Protein AF-A0A450TF69-F1 (afdb_monomer)

pLDDT: mean 87.91, std 13.82, range [31.97, 98.56]

Organism: NCBI:txid2126340

Secondary structure (DSSP, 8-state):
-HHHHHHT-HHHHHHHHHHHHHT--SS-THHHHHHHHHHHHHHHTT-HHHHHHHHHHHHHHHHHTTPPP-HHHHHHHHHHHHHT--HHHHHHHHHHHHTT--HHHHSSSS---TTSHHHHHHHHHHHHHHTT-HHHHHHHHHHHHHHHHH-TT-TTHHHHHHHHHHHHHHHHHHTT-HHHHHHHHHHHHHHHHHH-HHHHHHHHTSPPPTTS-HHHHTS-HHHHHHHHHHHHHHHTT--TTGGGS--

Structure (mmCIF, N/CA/C/O backbone):
data_AF-A0A450TF69-F1
#
_entry.id   AF-A0A450TF69-F1
#
loop_
_atom_site.group_PDB
_atom_site.id
_atom_site.type_symbol
_atom_site.label_atom_id
_atom_site.label_alt_id
_atom_site.label_comp_id
_atom_site.label_asym_id
_atom_site.label_entity_id
_atom_site.label_seq_id
_atom_site.pdbx_PDB_ins_code
_atom_site.Cartn_x
_atom_site.Cartn_y
_atom_site.Cartn_z
_atom_site.occupancy
_atom_site.B_iso_or_equiv
_atom_site.auth_seq_id
_atom_site.auth_comp_id
_atom_site.auth_asym_id
_atom_site.auth_atom_id
_atom_site.pdbx_PDB_model_num
ATOM 1 N N . MET A 1 1 ? 3.540 10.098 16.067 1.00 75.50 1 MET A N 1
ATOM 2 C CA . MET A 1 1 ? 3.437 8.646 16.307 1.00 75.50 1 MET A CA 1
ATOM 3 C C . MET A 1 1 ? 3.602 7.834 15.024 1.00 75.50 1 MET A C 1
ATOM 5 O O . MET A 1 1 ? 4.507 7.024 15.007 1.00 75.50 1 MET A O 1
ATOM 9 N N . LYS A 1 2 ? 2.836 8.061 13.937 1.00 82.31 2 LYS A N 1
ATOM 10 C CA . LYS A 1 2 ? 3.053 7.321 12.667 1.00 82.31 2 LYS A CA 1
ATOM 11 C C . LYS A 1 2 ? 4.523 7.342 12.206 1.00 82.31 2 LYS A C 1
ATOM 13 O O . LYS A 1 2 ? 5.128 6.292 12.058 1.00 82.31 2 LYS A O 1
ATOM 18 N N . LEU A 1 3 ? 5.140 8.528 12.196 1.00 81.62 3 LEU A N 1
ATOM 19 C CA . LEU A 1 3 ? 6.571 8.685 11.904 1.00 81.62 3 LEU A CA 1
ATOM 20 C C . LEU A 1 3 ? 7.500 7.902 12.854 1.00 81.62 3 LEU A C 1
ATOM 22 O O . LEU A 1 3 ? 8.470 7.313 12.397 1.00 81.62 3 LEU A O 1
ATOM 26 N N . SER A 1 4 ? 7.234 7.860 14.167 1.00 82.31 4 SER A N 1
ATOM 27 C CA . SER A 1 4 ? 8.107 7.119 15.098 1.00 82.31 4 SER A CA 1
ATOM 28 C C . SER A 1 4 ? 8.024 5.609 14.866 1.00 82.31 4 SER A C 1
ATOM 30 O O . SER A 1 4 ? 9.044 4.928 14.928 1.00 82.31 4 SER A O 1
ATOM 32 N N . VAL A 1 5 ? 6.833 5.105 14.525 1.00 83.50 5 VAL A N 1
ATOM 33 C CA . VAL A 1 5 ? 6.605 3.711 14.121 1.00 83.50 5 VAL A CA 1
ATOM 34 C C . VAL A 1 5 ? 7.354 3.406 12.820 1.00 83.50 5 VAL A C 1
ATOM 36 O O . VAL A 1 5 ? 8.137 2.459 12.761 1.00 83.50 5 VAL A O 1
ATOM 39 N N . GLU A 1 6 ? 7.179 4.248 11.802 1.00 87.56 6 GLU A N 1
ATOM 40 C CA . GLU A 1 6 ? 7.771 4.069 10.472 1.00 87.56 6 GLU A CA 1
ATOM 41 C C . GLU A 1 6 ? 9.300 4.123 10.486 1.00 87.56 6 GLU A C 1
ATOM 43 O O . GLU A 1 6 ? 9.934 3.367 9.752 1.00 87.56 6 GLU A O 1
ATOM 48 N N . TYR A 1 7 ? 9.901 4.954 11.343 1.00 86.69 7 TYR A N 1
ATOM 49 C CA . TYR A 1 7 ? 11.353 5.005 11.547 1.00 86.69 7 TYR A CA 1
ATOM 50 C C . TYR A 1 7 ? 11.882 3.919 12.497 1.00 86.69 7 TYR A C 1
ATOM 52 O O . TYR A 1 7 ? 13.093 3.712 12.573 1.00 86.69 7 TYR A O 1
ATOM 60 N N . GLY A 1 8 ? 11.003 3.192 13.193 1.00 82.06 8 GLY A N 1
ATOM 61 C CA . GLY A 1 8 ? 11.377 2.126 14.123 1.00 82.06 8 GLY A CA 1
ATOM 62 C C . GLY A 1 8 ? 11.819 2.606 15.509 1.00 82.06 8 GLY A C 1
ATOM 63 O O . GLY A 1 8 ? 12.426 1.830 16.250 1.00 82.06 8 GLY A O 1
ATOM 64 N N . ASP A 1 9 ? 11.510 3.848 15.889 1.00 87.06 9 ASP A N 1
ATOM 65 C CA . ASP A 1 9 ? 11.763 4.369 17.234 1.00 87.06 9 ASP A CA 1
ATOM 66 C C . ASP A 1 9 ? 10.722 3.817 18.220 1.00 87.06 9 ASP A C 1
ATOM 68 O O . ASP A 1 9 ? 9.692 4.431 18.527 1.00 87.06 9 ASP A O 1
ATOM 72 N N . ARG A 1 10 ? 10.990 2.599 18.699 1.00 84.50 10 ARG A N 1
ATOM 73 C CA . ARG A 1 10 ? 10.133 1.892 19.660 1.00 84.50 10 ARG A CA 1
ATOM 74 C C . ARG A 1 10 ? 10.047 2.610 21.000 1.00 84.50 10 ARG A C 1
ATOM 76 O O . ARG A 1 10 ? 8.988 2.597 21.614 1.00 84.50 10 ARG A O 1
ATOM 83 N N . THR A 1 11 ? 11.131 3.244 21.442 1.00 83.44 11 THR A N 1
ATOM 84 C CA . THR A 1 11 ? 11.166 3.956 22.725 1.00 83.44 11 THR A CA 1
ATOM 85 C C . THR A 1 11 ? 10.210 5.140 22.695 1.00 83.44 11 THR A C 1
ATOM 87 O O . THR A 1 11 ? 9.360 5.264 23.576 1.00 83.44 11 THR A O 1
ATOM 90 N N . LEU A 1 12 ? 10.295 5.975 21.655 1.00 82.62 12 LEU A N 1
ATOM 91 C CA . LEU A 1 12 ? 9.382 7.099 21.479 1.00 82.62 12 LEU A CA 1
ATOM 92 C C . LEU A 1 12 ? 7.945 6.624 21.251 1.00 82.62 12 LEU A C 1
ATOM 94 O O . LEU A 1 12 ? 7.019 7.217 21.794 1.00 82.62 12 LEU A O 1
ATOM 98 N N . THR A 1 13 ? 7.750 5.555 20.478 1.00 83.25 13 THR A N 1
ATOM 99 C CA . THR A 1 13 ? 6.414 5.001 20.219 1.00 83.25 13 THR A CA 1
ATOM 100 C C . THR A 1 13 ? 5.748 4.532 21.512 1.00 83.25 13 THR A C 1
ATOM 102 O O . THR A 1 13 ? 4.643 4.983 21.805 1.00 83.25 13 THR A O 1
ATOM 105 N N . ASN A 1 14 ? 6.439 3.730 22.327 1.00 83.62 14 ASN A N 1
ATOM 106 C CA . ASN A 1 14 ? 5.925 3.270 23.619 1.00 83.62 14 ASN A CA 1
ATOM 107 C C . ASN A 1 14 ? 5.654 4.447 24.557 1.00 83.62 14 ASN A C 1
ATOM 109 O O . ASN A 1 14 ? 4.566 4.545 25.106 1.00 83.62 14 ASN A O 1
ATOM 113 N N . TYR A 1 15 ? 6.585 5.403 24.654 1.00 84.19 15 TYR A N 1
ATOM 114 C CA . TYR A 1 15 ? 6.383 6.607 25.461 1.00 84.19 15 TYR A CA 1
ATOM 115 C C . TYR A 1 15 ? 5.128 7.390 25.044 1.00 84.19 15 TYR A C 1
ATOM 117 O O . TYR A 1 15 ? 4.378 7.861 25.898 1.00 84.19 15 TYR A O 1
ATOM 125 N N . LEU A 1 16 ? 4.884 7.547 23.738 1.00 79.50 16 LEU A N 1
ATOM 126 C CA . LEU A 1 16 ? 3.694 8.235 23.235 1.00 79.50 16 LEU A CA 1
ATOM 127 C C . LEU A 1 16 ? 2.413 7.458 23.557 1.00 79.50 16 LEU A C 1
ATOM 129 O O . LEU A 1 16 ? 1.425 8.087 23.928 1.00 79.50 16 LEU A O 1
ATOM 133 N N . VAL A 1 17 ? 2.427 6.127 23.437 1.00 80.06 17 VAL A N 1
ATOM 134 C CA . VAL A 1 17 ? 1.289 5.270 23.804 1.00 80.06 17 VAL A CA 1
ATOM 135 C C . VAL A 1 17 ? 1.008 5.367 25.303 1.00 80.06 17 VAL A C 1
ATOM 137 O O . VAL A 1 17 ? -0.109 5.724 25.668 1.00 80.06 17 VAL A O 1
ATOM 140 N N . ASP A 1 18 ? 2.016 5.166 26.154 1.00 82.44 18 ASP A N 1
ATOM 141 C CA . ASP A 1 18 ? 1.893 5.227 27.617 1.00 82.44 18 ASP A CA 1
ATOM 142 C C . ASP A 1 18 ? 1.395 6.604 28.075 1.00 82.44 18 ASP A C 1
ATOM 144 O O . ASP A 1 18 ? 0.509 6.723 28.922 1.00 82.44 18 ASP A O 1
ATOM 148 N N . LYS A 1 19 ? 1.923 7.676 27.471 1.00 79.31 19 LYS A N 1
ATOM 149 C CA . LYS A 1 19 ? 1.475 9.041 27.753 1.00 79.31 19 LYS A CA 1
ATOM 150 C C . LYS A 1 19 ? 0.008 9.228 27.383 1.00 79.31 19 LYS A C 1
ATOM 152 O O . LYS A 1 19 ? -0.731 9.802 28.178 1.00 79.31 19 LYS A O 1
ATOM 157 N N . LEU A 1 20 ? -0.416 8.764 26.208 1.00 74.06 20 LEU A N 1
ATOM 158 C CA . LEU A 1 20 ? -1.816 8.862 25.797 1.00 74.06 20 LEU A CA 1
ATOM 159 C C . LEU A 1 20 ? -2.722 8.048 26.732 1.00 74.06 20 LEU A C 1
ATOM 161 O O . LEU A 1 20 ? -3.762 8.558 27.132 1.00 74.06 20 LEU A O 1
ATOM 165 N N . GLU A 1 21 ? -2.311 6.846 27.143 1.00 75.06 21 GLU A N 1
ATOM 166 C CA . GLU A 1 21 ? -3.047 6.023 28.112 1.00 75.06 21 GLU A CA 1
ATOM 167 C C . GLU A 1 21 ? -3.177 6.691 29.482 1.00 75.06 21 GLU A C 1
ATOM 169 O O . GLU A 1 21 ? -4.263 6.686 30.056 1.00 75.06 21 GLU A O 1
ATOM 174 N N . SER A 1 22 ? -2.109 7.322 29.979 1.00 73.19 22 SER A N 1
ATOM 175 C CA . SER A 1 22 ? -2.107 7.988 31.291 1.00 73.19 22 SER A CA 1
ATOM 176 C C . SER A 1 22 ? -3.055 9.191 31.387 1.00 73.19 22 SER A C 1
ATOM 178 O O . SER A 1 22 ? -3.382 9.626 32.486 1.00 73.19 22 SER A O 1
ATOM 180 N N . ILE A 1 23 ? -3.490 9.734 30.244 1.00 68.69 23 ILE A N 1
ATOM 181 C CA . ILE A 1 23 ? -4.394 10.891 30.165 1.00 68.69 23 ILE A CA 1
ATOM 182 C C . ILE A 1 23 ? -5.868 10.450 30.184 1.00 68.69 23 ILE A C 1
ATOM 184 O O . ILE A 1 23 ? -6.752 11.269 30.431 1.00 68.69 23 ILE A O 1
ATOM 188 N N . VAL A 1 24 ? -6.161 9.169 29.941 1.00 61.81 24 VAL A N 1
ATOM 189 C CA . VAL A 1 24 ? -7.535 8.690 29.755 1.00 61.81 24 VAL A CA 1
ATOM 190 C C . VAL A 1 24 ? -8.018 7.924 30.973 1.00 61.81 24 VAL A C 1
ATOM 192 O O . VAL A 1 24 ? -7.937 6.700 31.050 1.00 61.81 24 VAL A O 1
ATOM 195 N N . GLU A 1 25 ? -8.619 8.660 31.902 1.00 54.78 25 GLU A N 1
ATOM 196 C CA . GLU A 1 25 ? -9.557 8.088 32.862 1.00 54.78 25 GLU A CA 1
ATOM 197 C C . GLU A 1 25 ? -10.956 8.039 32.224 1.00 54.78 25 GLU A C 1
ATOM 199 O O . GLU A 1 25 ? -11.437 9.023 31.675 1.00 54.78 25 GLU A O 1
ATOM 204 N N . ASN A 1 26 ? -11.620 6.880 32.301 1.00 53.41 26 ASN A N 1
ATOM 205 C CA . ASN A 1 26 ? -13.033 6.674 31.944 1.00 53.41 26 ASN A CA 1
ATOM 206 C C . ASN A 1 26 ? -13.466 7.008 30.499 1.00 53.41 26 ASN A C 1
ATOM 208 O O . ASN A 1 26 ? -14.041 8.059 30.282 1.00 53.41 26 ASN A O 1
ATOM 212 N N . LYS A 1 27 ? -13.336 6.059 29.549 1.00 54.53 27 LYS A N 1
ATOM 213 C CA . LYS A 1 27 ? -14.148 5.892 28.299 1.00 54.53 27 LYS A CA 1
ATOM 214 C C . LYS A 1 27 ? -14.613 7.166 27.536 1.00 54.53 27 LYS A C 1
ATOM 216 O O . LYS A 1 27 ? -15.627 7.127 26.844 1.00 54.53 27 LYS A O 1
ATOM 221 N N . ASP A 1 28 ? -13.881 8.262 27.646 1.00 64.81 28 ASP A N 1
ATOM 222 C CA . ASP A 1 28 ? -14.161 9.569 27.053 1.00 64.81 28 ASP A CA 1
ATOM 223 C C . ASP A 1 28 ? -13.718 9.583 25.567 1.00 64.81 28 ASP A C 1
ATOM 225 O O . ASP A 1 28 ? -12.925 8.713 25.192 1.00 64.81 28 ASP A O 1
ATOM 229 N N . PRO A 1 29 ? -14.183 10.508 24.698 1.00 62.59 29 PRO A N 1
ATOM 230 C CA . PRO A 1 29 ? -13.608 10.824 23.378 1.00 62.59 29 PRO A CA 1
ATOM 231 C C . PRO A 1 29 ? -12.086 10.634 23.235 1.00 62.59 29 PRO A C 1
ATOM 233 O O . PRO A 1 29 ? -11.595 10.208 22.187 1.00 62.59 29 PRO A O 1
ATOM 236 N N . SER A 1 30 ? -11.328 10.868 24.305 1.00 70.62 30 SER A N 1
ATOM 237 C CA . SER A 1 30 ? -9.886 10.604 24.382 1.00 70.62 30 SER A CA 1
ATOM 238 C C . SER A 1 30 ? -9.484 9.135 24.096 1.00 70.62 30 SER A C 1
ATOM 240 O O . SER A 1 30 ? -8.386 8.869 23.601 1.00 70.62 30 SER A O 1
ATOM 242 N N . TYR A 1 31 ? -10.383 8.168 24.313 1.00 77.06 31 TYR A N 1
ATOM 243 C CA . TYR A 1 31 ? -10.218 6.756 23.949 1.00 77.06 31 TYR A CA 1
ATOM 244 C C . TYR A 1 31 ? -10.119 6.541 22.433 1.00 77.06 31 TYR A C 1
ATOM 246 O O . TYR A 1 31 ? -9.358 5.680 21.988 1.00 77.06 31 TYR A O 1
ATOM 254 N N . VAL A 1 32 ? -10.840 7.325 21.624 1.00 81.94 32 VAL A N 1
ATOM 255 C CA . VAL A 1 32 ? -10.767 7.248 20.153 1.00 81.94 32 VAL A CA 1
ATOM 256 C C . VAL A 1 32 ? -9.383 7.689 19.681 1.00 81.94 32 VAL A C 1
ATOM 258 O O . VAL A 1 32 ? -8.766 7.015 18.857 1.00 81.94 32 VAL A O 1
ATOM 261 N N . THR A 1 33 ? -8.835 8.748 20.282 1.00 81.69 33 THR A N 1
ATOM 262 C CA . THR A 1 33 ? -7.473 9.226 20.001 1.00 81.69 33 THR A CA 1
ATOM 263 C C . THR A 1 33 ? -6.416 8.164 20.313 1.00 81.69 33 THR A C 1
ATOM 265 O O . THR A 1 33 ? -5.555 7.899 19.471 1.00 81.69 33 THR A O 1
ATOM 268 N N . ILE A 1 34 ? -6.498 7.500 21.476 1.00 84.00 34 ILE A N 1
ATOM 269 C CA . ILE A 1 34 ? -5.613 6.364 21.802 1.00 84.00 34 ILE A CA 1
ATOM 270 C C . ILE A 1 34 ? -5.804 5.226 20.799 1.00 84.00 34 ILE A C 1
ATOM 272 O O . ILE A 1 34 ? -4.831 4.626 20.347 1.00 84.00 34 ILE A O 1
ATOM 276 N N . SER A 1 35 ? -7.052 4.906 20.461 1.00 87.00 35 SER A N 1
ATOM 277 C CA . SER A 1 35 ? -7.367 3.777 19.586 1.00 87.00 35 SER A CA 1
ATOM 278 C C . SER A 1 35 ? -6.758 3.960 18.201 1.00 87.00 35 SER A C 1
ATOM 280 O O . SER A 1 35 ? -6.181 3.014 17.684 1.00 87.00 35 SER A O 1
ATOM 282 N N . LYS A 1 36 ? -6.771 5.178 17.646 1.00 88.44 36 LYS A N 1
ATOM 283 C CA . LYS A 1 36 ? -6.093 5.514 16.379 1.00 88.44 36 LYS A CA 1
ATOM 284 C C . LYS A 1 36 ? -4.583 5.308 16.462 1.00 88.44 36 LYS A C 1
ATOM 286 O O . LYS A 1 36 ? -3.976 4.712 15.576 1.00 88.44 36 LYS A O 1
ATOM 291 N N . ALA A 1 37 ? -3.981 5.781 17.552 1.00 86.44 37 ALA A N 1
ATOM 292 C CA . ALA A 1 37 ? -2.563 5.597 17.817 1.00 86.44 37 ALA A CA 1
ATOM 293 C C . ALA A 1 37 ? -2.191 4.098 17.847 1.00 86.44 37 ALA A C 1
ATOM 295 O O . ALA A 1 37 ? -1.346 3.628 17.086 1.00 86.44 37 ALA A O 1
ATOM 296 N N . LYS A 1 38 ? -2.897 3.313 18.659 1.00 88.88 38 LYS A N 1
ATOM 297 C CA . LYS A 1 38 ? -2.672 1.867 18.761 1.00 88.88 38 LYS A CA 1
ATOM 298 C C . LYS A 1 38 ? -2.957 1.129 17.460 1.00 88.88 38 LYS A C 1
ATOM 300 O O . LYS A 1 38 ? -2.186 0.254 17.089 1.00 88.88 38 LYS A O 1
ATOM 305 N N . ALA A 1 39 ? -4.041 1.478 16.770 1.00 92.94 39 ALA A N 1
ATOM 306 C CA . ALA A 1 39 ? -4.454 0.822 15.536 1.00 92.94 39 ALA A CA 1
ATOM 307 C C . ALA A 1 39 ? -3.337 0.855 14.490 1.00 92.94 39 ALA A C 1
ATOM 309 O O . ALA A 1 39 ? -2.998 -0.191 13.933 1.00 92.94 39 ALA A O 1
ATOM 310 N N . TYR A 1 40 ? -2.725 2.026 14.287 1.00 91.94 40 TYR A N 1
ATOM 311 C CA . TYR A 1 40 ? -1.628 2.178 13.336 1.00 91.94 40 TYR A CA 1
ATOM 312 C C . TYR A 1 40 ? -0.375 1.394 13.741 1.00 91.94 40 TYR A C 1
ATOM 314 O O . TYR A 1 40 ? 0.203 0.705 12.903 1.00 91.94 40 TYR A O 1
ATOM 322 N N . ASP A 1 41 ? 0.039 1.471 15.010 1.00 91.25 41 ASP A N 1
ATOM 323 C CA . ASP A 1 41 ? 1.206 0.723 15.501 1.00 91.25 41 ASP A CA 1
ATOM 324 C C . ASP A 1 41 ? 1.011 -0.793 15.347 1.00 91.25 41 ASP A C 1
ATOM 326 O O . ASP A 1 41 ? 1.858 -1.492 14.788 1.00 91.25 41 ASP A O 1
ATOM 330 N N . LEU A 1 42 ? -0.143 -1.307 15.771 1.00 93.56 42 LEU A N 1
ATOM 331 C CA . LEU A 1 42 ? -0.478 -2.723 15.654 1.00 93.56 42 LEU A CA 1
ATOM 332 C C . LEU A 1 42 ? -0.536 -3.169 14.188 1.00 93.56 42 LEU A C 1
ATOM 334 O O . LEU A 1 42 ? 0.029 -4.211 13.849 1.00 93.56 42 LEU A O 1
ATOM 338 N N . TRP A 1 43 ? -1.142 -2.361 13.311 1.00 96.00 43 TRP A N 1
ATOM 339 C CA . TRP A 1 43 ? -1.223 -2.652 11.879 1.00 96.00 43 TRP A CA 1
ATOM 340 C C . TRP A 1 43 ? 0.169 -2.723 11.251 1.00 96.00 43 TRP A C 1
ATOM 342 O O . TRP A 1 43 ? 0.492 -3.699 10.571 1.00 96.00 43 TRP A O 1
ATOM 352 N N . PHE A 1 44 ? 1.022 -1.737 11.537 1.00 93.44 44 PHE A N 1
ATOM 353 C CA . PHE A 1 44 ? 2.382 -1.677 11.007 1.00 93.44 44 PHE A CA 1
ATOM 354 C C . PHE A 1 44 ? 3.219 -2.888 11.443 1.00 93.44 44 PHE A C 1
ATOM 356 O O . PHE A 1 44 ? 4.002 -3.439 10.666 1.00 93.44 44 PHE A O 1
ATOM 363 N N . ASN A 1 45 ? 3.001 -3.363 12.671 1.00 92.44 45 ASN A N 1
ATOM 364 C CA . ASN A 1 45 ? 3.636 -4.565 13.208 1.00 92.44 45 ASN A CA 1
ATOM 365 C C . ASN A 1 45 ? 2.963 -5.884 12.763 1.00 92.44 45 ASN A C 1
ATOM 367 O O . ASN A 1 45 ? 3.378 -6.956 13.204 1.00 92.44 45 ASN A O 1
ATOM 371 N N . GLY A 1 46 ? 1.960 -5.841 11.881 1.00 94.56 46 GLY A N 1
ATOM 372 C CA . GLY A 1 46 ? 1.300 -7.023 11.315 1.00 94.56 46 GLY A CA 1
ATOM 373 C C . GLY A 1 46 ? 0.248 -7.677 12.215 1.00 94.56 46 GLY A C 1
ATOM 374 O O . GLY A 1 46 ? -0.176 -8.800 11.948 1.00 94.56 46 GLY A O 1
ATOM 375 N N . LYS A 1 47 ? -0.184 -7.004 13.286 1.00 96.69 47 LYS A N 1
ATOM 376 C CA . LYS A 1 47 ? -1.174 -7.506 14.250 1.00 96.69 47 LYS A CA 1
ATOM 377 C C . LYS A 1 47 ? -2.601 -7.142 13.832 1.00 96.69 47 LYS A C 1
ATOM 379 O O . LYS A 1 47 ? -3.335 -6.478 14.561 1.00 96.69 47 LYS A O 1
ATOM 384 N N . TYR A 1 48 ? -3.001 -7.581 12.640 1.00 97.31 48 TYR A N 1
ATOM 385 C CA . TYR A 1 48 ? -4.233 -7.125 11.985 1.00 97.31 48 TYR A CA 1
ATOM 386 C C . TYR A 1 48 ? -5.506 -7.416 12.787 1.00 97.31 48 TYR A C 1
ATOM 388 O O . TYR A 1 48 ? -6.349 -6.534 12.924 1.00 97.31 48 TYR A O 1
ATOM 396 N N . SER A 1 49 ? -5.628 -8.605 13.385 1.00 96.81 49 SER A N 1
ATOM 397 C CA . SER A 1 49 ? -6.797 -8.965 14.201 1.00 96.81 49 SER A CA 1
ATOM 398 C C . SER A 1 49 ? -6.958 -8.070 15.435 1.00 96.81 49 SER A C 1
ATOM 400 O O . SER A 1 49 ? -8.076 -7.712 15.798 1.00 96.81 49 SER A O 1
ATOM 402 N N . GLU A 1 50 ? -5.846 -7.677 16.068 1.00 96.19 50 GLU A N 1
ATOM 403 C CA . GLU A 1 50 ? -5.861 -6.751 17.209 1.00 96.19 50 GLU A CA 1
ATOM 404 C C . GLU A 1 50 ? -6.253 -5.337 16.759 1.00 96.19 50 GLU A C 1
ATOM 406 O O . GLU A 1 50 ? -7.072 -4.689 17.415 1.00 96.19 50 GLU A O 1
ATOM 411 N N . THR A 1 51 ? -5.730 -4.876 15.614 1.00 96.62 51 THR A N 1
ATOM 412 C CA . THR A 1 51 ? -6.125 -3.591 15.023 1.00 96.62 51 THR A CA 1
ATOM 413 C C . THR A 1 51 ? -7.620 -3.548 14.717 1.00 96.62 51 THR A C 1
ATOM 415 O O . THR A 1 51 ? -8.288 -2.596 15.114 1.00 96.62 51 THR A O 1
ATOM 418 N N . ILE A 1 52 ? -8.156 -4.586 14.064 1.00 97.69 52 ILE A N 1
ATOM 419 C CA . ILE A 1 52 ? -9.582 -4.709 13.725 1.00 97.69 52 ILE A CA 1
ATOM 420 C C . ILE A 1 52 ? -10.439 -4.575 14.987 1.00 97.69 52 ILE A C 1
ATOM 422 O O . ILE A 1 52 ? -11.320 -3.721 15.030 1.00 97.69 52 ILE A O 1
ATOM 426 N N . ALA A 1 53 ? -10.129 -5.334 16.043 1.00 95.12 53 ALA A N 1
ATOM 427 C CA . ALA A 1 53 ? -10.899 -5.307 17.287 1.00 95.12 53 ALA A CA 1
ATOM 428 C C . ALA A 1 53 ? -10.890 -3.926 17.975 1.00 95.12 53 ALA A C 1
ATOM 430 O O . ALA A 1 53 ? -11.909 -3.482 18.510 1.00 95.12 53 ALA A O 1
ATOM 431 N N . ILE A 1 54 ? -9.748 -3.227 17.965 1.00 93.62 54 ILE A N 1
ATOM 432 C CA . ILE A 1 54 ? -9.636 -1.871 18.526 1.00 93.62 54 ILE A CA 1
ATOM 433 C C . ILE A 1 54 ? -10.445 -0.872 17.701 1.00 93.62 54 ILE A C 1
ATOM 435 O O . ILE A 1 54 ? -11.187 -0.070 18.274 1.00 93.62 54 ILE A O 1
ATOM 439 N N . CYS A 1 55 ? -10.328 -0.929 16.376 1.00 95.00 55 CYS A N 1
ATOM 440 C CA . CYS A 1 55 ? -11.075 -0.064 15.474 1.00 95.00 55 CYS A CA 1
ATOM 441 C C . CYS A 1 55 ? -12.585 -0.269 15.613 1.00 95.00 55 CYS A C 1
ATOM 443 O O . CYS A 1 55 ? -13.302 0.711 15.781 1.00 95.00 55 CYS A O 1
ATOM 445 N N . GLU A 1 56 ? -13.068 -1.513 15.629 1.00 94.00 56 GLU A N 1
ATOM 446 C CA . GLU A 1 56 ? -14.496 -1.825 15.787 1.00 94.00 56 GLU A CA 1
ATOM 447 C C . GLU A 1 56 ? -15.053 -1.290 17.102 1.00 94.00 56 GLU A C 1
ATOM 449 O O . GLU A 1 56 ? -16.110 -0.662 17.127 1.00 94.00 56 GLU A O 1
ATOM 454 N N . ARG A 1 57 ? -14.309 -1.462 18.199 1.00 90.69 57 ARG A N 1
ATOM 455 C CA . ARG A 1 57 ? -14.710 -0.915 19.495 1.00 90.69 57 ARG A CA 1
ATOM 456 C C . ARG A 1 57 ? -14.750 0.612 19.490 1.00 90.69 57 ARG A C 1
ATOM 458 O O . ARG A 1 57 ? -15.657 1.188 20.085 1.00 90.69 57 ARG A O 1
ATOM 465 N N . ALA A 1 58 ? -13.778 1.268 18.863 1.00 90.75 58 ALA A N 1
ATOM 466 C CA . ALA A 1 58 ? -13.735 2.725 18.782 1.00 90.75 58 ALA A CA 1
ATOM 467 C C . ALA A 1 58 ? -14.852 3.289 17.884 1.00 90.75 58 ALA A C 1
ATOM 469 O O . ALA A 1 58 ? -15.495 4.263 18.272 1.00 90.75 58 ALA A O 1
ATOM 470 N N . ILE A 1 59 ? -15.136 2.644 16.749 1.00 91.31 59 ILE A N 1
ATOM 471 C CA . ILE A 1 59 ? -16.251 2.988 15.854 1.00 91.31 59 ILE A CA 1
ATOM 472 C C . ILE A 1 59 ? -17.587 2.823 16.589 1.00 91.31 59 ILE A C 1
ATOM 474 O O . ILE A 1 59 ? -18.370 3.767 16.642 1.00 91.31 59 ILE A O 1
ATOM 478 N N . PHE A 1 60 ? -17.803 1.690 17.265 1.00 89.38 60 PHE A N 1
ATOM 479 C CA . PHE A 1 60 ? -19.019 1.443 18.047 1.00 89.38 60 PHE A CA 1
ATOM 480 C C . PHE A 1 60 ? -19.259 2.510 19.127 1.00 89.38 60 PHE A C 1
ATOM 482 O O . PHE A 1 60 ? -20.398 2.906 19.376 1.00 89.38 60 PHE A O 1
ATOM 489 N N . LEU A 1 61 ? -18.196 2.986 19.785 1.00 87.00 61 LEU A N 1
ATOM 490 C CA . LEU A 1 61 ? -18.302 4.053 20.784 1.00 87.00 61 LEU A CA 1
ATOM 491 C C . LEU A 1 61 ? -18.696 5.393 20.156 1.00 87.00 61 LEU A C 1
ATOM 493 O O . LEU A 1 61 ? -19.535 6.084 20.731 1.00 87.00 61 LEU A O 1
ATOM 497 N N . LEU A 1 62 ? -18.129 5.747 18.997 1.00 87.69 62 LEU A N 1
ATOM 498 C CA . LEU A 1 62 ? -18.509 6.957 18.259 1.00 87.69 62 LEU A CA 1
ATOM 499 C C . LEU A 1 62 ? -19.985 6.908 17.850 1.00 87.69 62 LEU A C 1
ATOM 501 O O . LEU A 1 62 ? -20.724 7.850 18.133 1.00 87.69 62 LEU A O 1
ATOM 505 N N . GLU A 1 63 ? -20.425 5.789 17.272 1.00 88.50 63 GLU A N 1
ATOM 506 C CA . GLU A 1 63 ? -21.818 5.570 16.867 1.00 88.50 63 GLU A CA 1
ATOM 507 C C . GLU A 1 63 ? -22.773 5.636 18.065 1.00 88.50 63 GLU A C 1
ATOM 509 O O . GLU A 1 63 ? -23.769 6.361 18.036 1.00 88.50 63 GLU A O 1
ATOM 514 N N . SER A 1 64 ? -22.440 4.942 19.159 1.00 86.00 64 SER A N 1
ATOM 515 C CA . SER A 1 64 ? -23.243 4.935 20.390 1.00 86.00 64 SER A CA 1
ATOM 516 C C . SER A 1 64 ? -23.351 6.323 21.024 1.00 86.00 64 SER A C 1
ATOM 518 O O . SER A 1 64 ? -24.375 6.658 21.618 1.00 86.00 64 SER A O 1
ATOM 520 N N . ALA A 1 65 ? -22.302 7.137 20.898 1.00 84.81 65 ALA A N 1
ATOM 521 C CA . ALA A 1 65 ? -22.257 8.512 21.381 1.00 84.81 65 ALA A CA 1
ATOM 522 C C . ALA A 1 65 ? -22.799 9.537 20.364 1.00 84.81 65 ALA A C 1
ATOM 524 O O . ALA A 1 65 ? -22.712 10.740 20.625 1.00 84.81 65 ALA A O 1
ATOM 525 N N . GLN A 1 66 ? -23.334 9.081 19.219 1.00 87.12 66 GLN A N 1
ATOM 526 C CA . GLN A 1 66 ? -23.825 9.914 18.110 1.00 87.12 66 GLN A CA 1
ATOM 527 C C . GLN A 1 66 ? -22.798 10.963 17.655 1.00 87.12 66 GLN A C 1
ATOM 529 O O . GLN A 1 66 ? -23.143 12.079 17.266 1.00 87.12 66 GLN A O 1
ATOM 534 N N . GLN A 1 67 ? -21.517 10.614 17.750 1.00 85.69 67 GLN A N 1
ATOM 535 C CA . GLN A 1 67 ? -20.419 11.449 17.288 1.00 85.69 67 GLN A CA 1
ATOM 536 C C . GLN A 1 67 ? -20.222 11.256 15.780 1.00 85.69 67 GLN A C 1
ATOM 538 O O . GLN A 1 67 ? -20.526 10.183 15.252 1.00 85.69 67 GLN A O 1
ATOM 543 N N . PRO A 1 68 ? -19.712 12.276 15.069 1.00 86.19 68 PRO A N 1
ATOM 544 C CA . PRO A 1 68 ? -19.378 12.130 13.660 1.00 86.19 68 PRO A CA 1
ATOM 545 C C . PRO A 1 68 ? -18.321 11.039 13.453 1.00 86.19 68 PRO A C 1
ATOM 547 O O . PRO A 1 68 ? -17.481 10.783 14.319 1.00 86.19 68 PRO A O 1
ATOM 550 N N . GLU A 1 69 ? -18.354 10.419 12.277 1.00 85.56 69 GLU A N 1
ATOM 551 C CA . GLU A 1 69 ? -17.379 9.404 11.889 1.00 85.56 69 GLU A CA 1
ATOM 552 C C . GLU A 1 69 ? -15.958 9.996 11.836 1.00 85.56 69 GLU A C 1
ATOM 554 O O . GLU A 1 69 ? -15.733 11.074 11.282 1.00 85.56 69 GLU A O 1
ATOM 559 N N . ASP A 1 70 ? -14.978 9.277 12.393 1.00 88.75 70 ASP A N 1
ATOM 560 C CA . ASP A 1 70 ? -13.564 9.645 12.289 1.00 88.75 70 ASP A CA 1
ATOM 561 C C . ASP A 1 70 ? -12.946 8.981 11.051 1.00 88.75 70 ASP A C 1
ATOM 563 O O . ASP A 1 70 ? -12.689 7.773 11.018 1.00 88.75 70 ASP A O 1
ATOM 567 N N . THR A 1 71 ? -12.684 9.787 10.022 1.00 87.56 71 THR A N 1
ATOM 568 C CA . THR A 1 71 ? -12.162 9.318 8.728 1.00 87.56 71 THR A CA 1
ATOM 569 C C . THR A 1 71 ? -10.801 8.631 8.839 1.00 87.56 71 THR A C 1
ATOM 571 O O . THR A 1 71 ? -10.530 7.678 8.111 1.00 87.56 71 THR A O 1
ATOM 574 N N . SER A 1 72 ? -9.944 9.059 9.771 1.00 87.81 72 SER A N 1
ATOM 575 C CA . SER A 1 72 ? -8.634 8.435 9.988 1.00 87.81 72 SER A CA 1
ATOM 576 C C . SER A 1 72 ? -8.765 7.086 10.686 1.00 87.81 72 SER A C 1
ATOM 578 O O . SER A 1 72 ? -8.006 6.178 10.358 1.00 87.81 72 SER A O 1
ATOM 580 N N . LEU A 1 73 ? -9.704 6.937 11.622 1.00 91.38 73 LEU A N 1
ATOM 581 C CA . LEU A 1 73 ? -9.987 5.648 12.253 1.00 91.38 73 LEU A CA 1
ATOM 582 C C . LEU A 1 73 ? -10.559 4.653 11.237 1.00 91.38 73 LEU A C 1
ATOM 584 O O . LEU A 1 73 ? -10.106 3.510 11.187 1.00 91.38 73 LEU A O 1
ATOM 588 N N . LYS A 1 74 ? -11.509 5.095 10.400 1.00 93.94 74 LYS A N 1
ATOM 589 C CA . LYS A 1 74 ? -12.078 4.286 9.309 1.00 93.94 74 LYS A CA 1
ATOM 590 C C . LYS A 1 74 ? -11.000 3.842 8.320 1.00 93.94 74 LYS A C 1
ATOM 592 O O . LYS A 1 74 ? -10.998 2.698 7.877 1.00 93.94 74 LYS A O 1
ATOM 597 N N . HIS A 1 75 ? -10.059 4.733 8.012 1.00 93.75 75 HIS A N 1
ATOM 598 C CA . HIS A 1 75 ? -8.924 4.417 7.155 1.00 93.75 75 HIS A CA 1
ATOM 599 C C . HIS A 1 75 ? -8.020 3.336 7.765 1.00 93.75 75 HIS A C 1
ATOM 601 O O . HIS A 1 75 ? -7.772 2.323 7.116 1.00 93.75 75 HIS A O 1
ATOM 607 N N . ASP A 1 76 ? -7.571 3.503 9.016 1.00 94.44 76 ASP A N 1
ATOM 608 C CA . ASP A 1 76 ? -6.714 2.512 9.685 1.00 94.44 76 ASP A CA 1
ATOM 609 C C . ASP A 1 76 ? -7.446 1.157 9.861 1.00 94.44 76 ASP A C 1
ATOM 611 O O . ASP A 1 76 ? -6.832 0.095 9.735 1.00 94.44 76 ASP A O 1
ATOM 615 N N . TYR A 1 77 ? -8.772 1.176 10.050 1.00 97.69 77 TYR A N 1
ATOM 616 C CA . TYR A 1 77 ? -9.617 -0.024 10.042 1.00 97.69 77 TYR A CA 1
ATOM 617 C C . TYR A 1 77 ? -9.593 -0.743 8.687 1.00 97.69 77 TYR A C 1
ATOM 619 O O . TYR A 1 77 ? -9.344 -1.948 8.632 1.00 97.69 77 TYR A O 1
ATOM 627 N N . ALA A 1 78 ? -9.798 -0.013 7.587 1.00 98.00 78 ALA A N 1
ATOM 628 C CA . ALA A 1 78 ? -9.773 -0.573 6.238 1.00 98.00 78 ALA A CA 1
ATOM 629 C C . ALA A 1 78 ? -8.394 -1.144 5.865 1.00 98.00 78 ALA A C 1
ATOM 631 O O . ALA A 1 78 ? -8.315 -2.194 5.228 1.00 98.00 78 ALA A O 1
ATOM 632 N N . LEU A 1 79 ? -7.300 -0.513 6.312 1.00 97.75 79 LEU A N 1
ATOM 633 C CA . LEU A 1 79 ? -5.946 -1.054 6.140 1.00 97.75 79 LEU A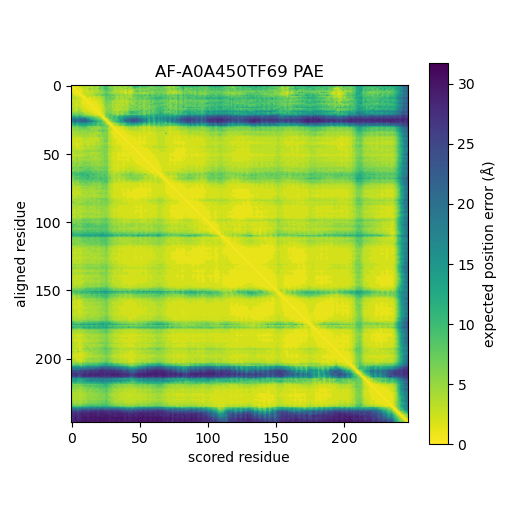 CA 1
ATOM 634 C C . LEU A 1 79 ? -5.789 -2.422 6.821 1.00 97.75 79 LEU A C 1
ATOM 636 O O . LEU A 1 79 ? -5.235 -3.349 6.229 1.00 97.75 79 LEU A O 1
ATOM 640 N N . ALA A 1 80 ? -6.298 -2.568 8.047 1.00 98.19 80 ALA A N 1
ATOM 641 C CA . ALA A 1 80 ? -6.220 -3.824 8.787 1.00 98.19 80 ALA A CA 1
ATOM 642 C C . ALA A 1 80 ? -7.108 -4.923 8.191 1.00 98.19 80 ALA A C 1
ATOM 644 O O . ALA A 1 80 ? -6.666 -6.066 8.094 1.00 98.19 80 ALA A O 1
ATOM 645 N N . LEU A 1 81 ? -8.319 -4.575 7.743 1.00 98.56 81 LEU A N 1
ATOM 646 C CA . LEU A 1 81 ? -9.210 -5.489 7.024 1.00 98.56 81 LEU A CA 1
ATOM 647 C C . LEU A 1 81 ? -8.580 -6.004 5.723 1.00 98.56 81 LEU A C 1
ATOM 649 O O . LEU A 1 81 ? -8.642 -7.195 5.436 1.00 98.56 81 LEU A O 1
ATOM 653 N N . ARG A 1 82 ? -7.932 -5.124 4.953 1.00 98.31 82 ARG A N 1
ATOM 654 C CA . ARG A 1 82 ? -7.218 -5.496 3.725 1.00 98.31 82 ARG A CA 1
ATOM 655 C C . ARG A 1 82 ? -6.083 -6.476 4.011 1.00 98.31 82 ARG A C 1
ATOM 657 O O . ARG A 1 82 ? -5.950 -7.495 3.338 1.00 98.31 82 ARG A O 1
ATOM 664 N N . ASP A 1 83 ? -5.239 -6.157 4.989 1.00 97.94 83 ASP A N 1
ATOM 665 C CA . ASP A 1 83 ? -4.007 -6.911 5.232 1.00 97.94 83 ASP A CA 1
ATOM 666 C C . ASP A 1 83 ? -4.214 -8.182 6.076 1.00 97.94 83 ASP A C 1
ATOM 668 O O . ASP A 1 83 ? -3.295 -8.996 6.180 1.00 97.94 83 ASP A O 1
ATOM 672 N N . SER A 1 84 ? -5.422 -8.417 6.605 1.00 96.69 84 SER A N 1
ATOM 673 C CA . SER A 1 84 ? -5.797 -9.683 7.256 1.00 96.69 84 SER A CA 1
ATOM 674 C C . SER A 1 84 ? -5.849 -10.876 6.293 1.00 96.69 84 SER A C 1
ATOM 676 O O . SER A 1 84 ? -5.816 -12.031 6.730 1.00 96.69 84 SER A O 1
ATOM 678 N N . LYS A 1 85 ? -5.930 -10.594 4.984 1.00 93.25 85 LYS A N 1
ATOM 679 C CA . LYS A 1 85 ? -6.012 -11.564 3.884 1.00 93.25 85 LYS A CA 1
ATOM 680 C C . LYS A 1 85 ? -7.216 -12.515 3.953 1.00 93.25 85 LYS A C 1
ATOM 682 O O . LYS A 1 85 ? -7.184 -13.579 3.340 1.00 93.25 85 LYS A O 1
ATOM 687 N N . GLN A 1 86 ? -8.268 -12.148 4.687 1.00 97.50 86 GLN A N 1
ATOM 688 C CA . GLN A 1 86 ? -9.540 -12.877 4.678 1.00 97.50 86 GLN A CA 1
ATOM 689 C C . GLN A 1 86 ? -10.449 -12.301 3.584 1.00 97.50 86 GLN A C 1
ATOM 691 O O . GLN A 1 86 ? -10.693 -11.093 3.621 1.00 97.50 86 GLN A O 1
ATOM 696 N N . PRO A 1 87 ? -10.965 -13.105 2.632 1.00 97.62 87 PRO A N 1
ATOM 697 C CA . PRO A 1 87 ? -11.742 -12.597 1.501 1.00 97.62 87 PRO A CA 1
ATOM 698 C C . PRO A 1 87 ? -12.892 -11.667 1.898 1.00 97.62 87 PRO A C 1
ATOM 700 O O . PRO A 1 87 ? -12.999 -10.578 1.341 1.00 97.62 87 PRO A O 1
ATOM 703 N N . GLU A 1 88 ? -13.692 -12.012 2.917 1.00 98.06 88 GLU A N 1
ATOM 704 C CA . GLU A 1 88 ? -14.817 -11.158 3.329 1.00 98.06 88 GLU A CA 1
ATOM 705 C C . GLU A 1 88 ? -14.353 -9.811 3.905 1.00 98.06 88 GLU A C 1
ATOM 707 O O . GLU A 1 88 ? -15.017 -8.787 3.743 1.00 98.06 88 GLU A O 1
ATOM 712 N N . GLN A 1 89 ? -13.199 -9.795 4.577 1.00 98.38 89 GLN A N 1
ATOM 713 C CA . GLN A 1 89 ? -12.626 -8.570 5.134 1.00 98.38 89 GLN A CA 1
ATOM 714 C C . GLN A 1 89 ? -11.988 -7.709 4.045 1.00 98.38 89 GLN A C 1
ATOM 716 O O . GLN A 1 89 ? -12.124 -6.489 4.092 1.00 98.38 89 GLN A O 1
ATOM 721 N N . ILE A 1 90 ? -11.350 -8.324 3.046 1.00 98.56 90 ILE A N 1
ATOM 722 C CA . ILE A 1 90 ? -10.794 -7.601 1.900 1.00 98.56 90 ILE A CA 1
ATOM 723 C C . ILE A 1 90 ? -11.914 -6.927 1.103 1.00 98.56 90 ILE A C 1
ATOM 725 O O . ILE A 1 90 ? -11.783 -5.752 0.777 1.00 98.56 90 ILE A O 1
ATOM 729 N N . GLU A 1 91 ? -13.025 -7.621 0.842 1.00 98.31 91 GLU A N 1
ATOM 730 C CA . GLU A 1 91 ? -14.191 -7.029 0.166 1.00 98.31 91 GLU A CA 1
ATOM 731 C C . GLU A 1 91 ? -14.764 -5.850 0.966 1.00 98.31 91 GLU A C 1
ATOM 733 O O . GLU A 1 91 ? -15.046 -4.787 0.415 1.00 98.31 91 GLU A O 1
ATOM 738 N N . LYS A 1 92 ? -14.841 -5.978 2.298 1.00 98.25 92 LYS A N 1
ATOM 739 C CA . LYS A 1 92 ? -15.251 -4.871 3.174 1.00 98.25 92 LYS A CA 1
ATOM 740 C C . LYS A 1 92 ? -14.275 -3.690 3.119 1.00 98.25 92 LYS A C 1
ATOM 742 O O . LYS A 1 92 ? -14.704 -2.540 3.099 1.00 98.25 92 LYS A O 1
ATOM 747 N N . ALA A 1 93 ? -12.967 -3.950 3.110 1.00 98.56 93 ALA A N 1
ATOM 748 C CA . ALA A 1 93 ? -11.957 -2.905 2.959 1.00 98.56 93 ALA A CA 1
ATOM 749 C C . ALA A 1 93 ? -12.092 -2.197 1.606 1.00 98.56 93 ALA A C 1
ATOM 751 O O . ALA A 1 93 ? -11.999 -0.973 1.538 1.00 98.56 93 ALA A O 1
ATOM 752 N N . LEU A 1 94 ? -12.330 -2.968 0.546 1.00 98.31 94 LEU A N 1
ATOM 753 C CA . LEU A 1 94 ? -12.480 -2.469 -0.810 1.00 98.31 94 LEU A CA 1
ATOM 754 C C . LEU A 1 94 ? -13.683 -1.531 -0.940 1.00 98.31 94 LEU A C 1
ATOM 756 O O . LEU A 1 94 ? -13.526 -0.444 -1.489 1.00 98.31 94 LEU A O 1
ATOM 760 N N . ASP A 1 95 ? -14.833 -1.900 -0.376 1.00 97.88 95 ASP A N 1
ATOM 761 C CA . ASP A 1 95 ? -16.025 -1.042 -0.319 1.00 97.88 95 ASP A CA 1
ATOM 762 C C . ASP A 1 95 ? -15.737 0.289 0.399 1.00 97.88 95 ASP A C 1
ATOM 764 O O . ASP A 1 95 ? -16.024 1.372 -0.120 1.00 97.88 95 ASP A O 1
ATOM 768 N N . ILE A 1 96 ? -15.052 0.226 1.549 1.00 97.50 96 ILE A N 1
ATOM 769 C CA . ILE A 1 96 ? -14.642 1.425 2.293 1.00 97.50 96 ILE A CA 1
ATOM 770 C C . ILE A 1 96 ? -13.709 2.311 1.454 1.00 97.50 96 ILE A C 1
ATOM 772 O O . ILE A 1 96 ? -13.878 3.531 1.451 1.00 97.50 96 ILE A O 1
ATOM 776 N N . PHE A 1 97 ? -12.723 1.731 0.762 1.00 97.81 97 PHE A N 1
ATOM 777 C CA . PHE A 1 97 ? -11.773 2.501 -0.046 1.00 97.81 97 PHE A CA 1
ATOM 778 C C . PHE A 1 97 ? -12.394 3.080 -1.316 1.00 97.81 97 PHE A C 1
ATOM 780 O O . PHE A 1 97 ? -12.029 4.194 -1.682 1.00 97.81 97 PHE A O 1
ATOM 787 N N . LEU A 1 98 ? -13.322 2.370 -1.964 1.00 96.62 98 LEU A N 1
ATOM 788 C CA . LEU A 1 98 ? -14.054 2.873 -3.130 1.00 96.62 98 LEU A CA 1
ATOM 789 C C . LEU A 1 98 ? -14.879 4.107 -2.788 1.00 96.62 98 LEU A C 1
ATOM 791 O O . LEU A 1 98 ? -15.017 4.988 -3.628 1.00 96.62 98 LEU A O 1
ATOM 795 N N . SER A 1 99 ? -15.422 4.184 -1.569 1.00 93.81 99 SER A N 1
ATOM 796 C CA . SER A 1 99 ? -16.189 5.343 -1.099 1.00 93.81 99 SER A CA 1
ATOM 797 C C . SER A 1 99 ? -17.318 5.760 -2.065 1.00 93.81 99 SER A C 1
ATOM 799 O O . SER A 1 99 ? -17.634 6.945 -2.185 1.00 93.81 99 SER A O 1
ATOM 801 N N . GLY A 1 100 ? -17.931 4.785 -2.747 1.00 93.75 100 GLY A N 1
ATOM 802 C CA . GLY A 1 100 ? -19.022 4.991 -3.707 1.00 93.75 100 GLY A CA 1
ATOM 803 C C . GLY A 1 100 ? -18.601 5.210 -5.166 1.00 93.75 100 GLY A C 1
ATOM 804 O O . GLY A 1 100 ? -19.478 5.347 -6.016 1.00 93.75 100 GLY A O 1
ATOM 805 N N . GLU A 1 101 ? -17.303 5.224 -5.477 1.00 95.62 101 GLU A N 1
ATOM 806 C CA . GLU A 1 101 ? -16.809 5.293 -6.858 1.00 95.62 101 GLU A CA 1
ATOM 807 C C . GLU A 1 101 ? -17.098 3.998 -7.639 1.00 95.62 101 GLU A C 1
ATOM 809 O O . GLU A 1 101 ? -17.096 2.895 -7.087 1.00 95.62 101 GLU A O 1
ATOM 814 N N . ASP A 1 102 ? -17.310 4.118 -8.954 1.00 94.25 102 ASP A N 1
ATOM 815 C CA . ASP A 1 102 ? -17.525 2.961 -9.831 1.00 94.25 102 ASP A CA 1
ATOM 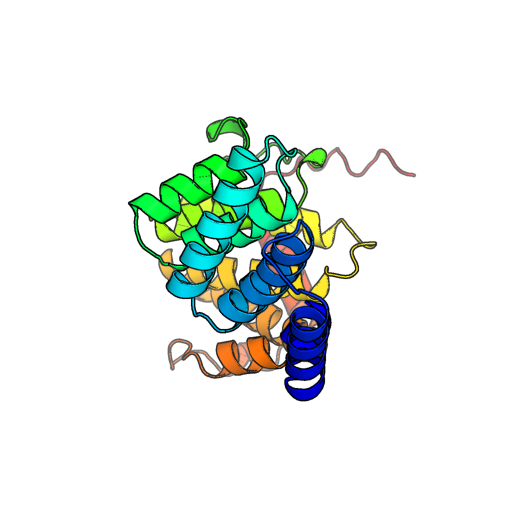816 C C . ASP A 1 102 ? -16.204 2.221 -10.083 1.00 94.25 102 ASP A C 1
ATOM 818 O O . ASP A 1 102 ? -15.260 2.766 -10.668 1.00 94.25 102 ASP A O 1
ATOM 822 N N . MET A 1 103 ? -16.166 0.941 -9.706 1.00 95.12 103 MET A N 1
ATOM 823 C CA . MET A 1 103 ? -15.022 0.055 -9.917 1.00 95.12 103 MET A CA 1
ATOM 824 C C . MET A 1 103 ? -14.514 0.071 -11.364 1.00 95.12 103 MET A C 1
ATOM 826 O O . MET A 1 103 ? -13.307 0.099 -11.586 1.00 95.12 103 MET A O 1
ATOM 830 N N . ASN A 1 104 ? -15.403 0.099 -12.360 1.00 92.19 104 ASN A N 1
ATOM 831 C CA . ASN A 1 104 ? -15.002 0.063 -13.769 1.00 92.19 104 ASN A CA 1
ATOM 832 C C . ASN A 1 104 ? -14.277 1.347 -14.199 1.00 92.19 104 ASN A C 1
ATOM 834 O O . ASN A 1 104 ? -13.422 1.325 -15.090 1.00 92.19 104 ASN A O 1
ATOM 838 N N . LEU A 1 105 ? -14.600 2.478 -13.567 1.00 90.62 105 LEU A N 1
ATOM 839 C CA . LEU A 1 105 ? -13.933 3.757 -13.807 1.00 90.62 105 LEU A CA 1
ATOM 840 C C . LEU A 1 105 ? -12.598 3.842 -13.058 1.00 90.62 105 LEU A C 1
ATOM 842 O O . LEU A 1 105 ? -11.628 4.400 -13.580 1.00 90.62 105 LEU A O 1
ATOM 846 N N . VAL A 1 106 ? -12.524 3.243 -11.871 1.00 94.50 106 VAL A N 1
ATOM 847 C CA . VAL A 1 106 ? -11.312 3.221 -11.047 1.00 94.50 106 VAL A CA 1
ATOM 848 C C . VAL A 1 106 ? -10.264 2.259 -11.613 1.00 94.50 106 VAL A C 1
ATOM 850 O O . VAL A 1 106 ? -9.113 2.660 -11.807 1.00 94.50 106 VAL A O 1
ATOM 853 N N . ALA A 1 107 ? -10.656 1.028 -11.945 1.00 94.12 107 ALA A N 1
ATOM 854 C CA . ALA A 1 107 ? -9.754 -0.087 -12.239 1.00 94.12 107 ALA A CA 1
ATOM 855 C C . ALA A 1 107 ? -9.422 -0.303 -13.727 1.00 94.12 107 ALA A C 1
ATOM 857 O O . ALA A 1 107 ? -8.863 -1.331 -14.090 1.00 94.12 107 ALA A O 1
ATOM 858 N N . ASN A 1 108 ? -9.736 0.656 -14.603 1.00 92.88 108 ASN A N 1
ATOM 859 C CA . ASN A 1 108 ? -9.301 0.609 -16.005 1.00 92.88 108 ASN A CA 1
ATOM 860 C C . ASN A 1 108 ? -7.874 1.159 -16.199 1.00 92.88 108 ASN A C 1
ATOM 862 O O . ASN A 1 108 ? -7.371 1.918 -15.376 1.00 92.88 108 ASN A O 1
ATOM 866 N N . ASN A 1 109 ? -7.253 0.890 -17.347 1.00 90.75 109 ASN A N 1
ATOM 867 C CA . ASN A 1 109 ? -5.920 1.397 -17.706 1.00 90.75 109 ASN A CA 1
ATOM 868 C C . ASN A 1 109 ? -5.905 2.807 -18.340 1.00 90.75 109 ASN A C 1
ATOM 870 O O . ASN A 1 109 ? -4.932 3.187 -18.996 1.00 90.75 109 ASN A O 1
ATOM 874 N N . THR A 1 110 ? -6.971 3.589 -18.171 1.00 88.62 110 THR A N 1
ATOM 875 C CA . THR A 1 110 ? -7.142 4.944 -18.730 1.00 88.62 110 THR A CA 1
ATOM 876 C C . THR A 1 110 ? -7.573 5.935 -17.639 1.00 88.62 110 THR A C 1
ATOM 878 O O . THR A 1 110 ? -7.649 5.573 -16.468 1.00 88.62 110 THR A O 1
ATOM 881 N N . ASN A 1 111 ? -7.841 7.196 -17.998 1.00 83.12 111 ASN A N 1
ATOM 882 C CA . ASN A 1 111 ? -8.631 8.135 -17.186 1.00 83.12 111 ASN A CA 1
ATOM 883 C C . ASN A 1 111 ? -8.208 8.236 -15.710 1.00 83.12 111 ASN A C 1
ATOM 885 O O . ASN A 1 111 ? -8.961 7.899 -14.797 1.00 83.12 111 ASN A O 1
ATOM 889 N N . ILE A 1 112 ? -6.986 8.708 -15.462 1.00 91.88 112 ILE A N 1
ATOM 890 C CA . ILE A 1 112 ? -6.533 8.961 -14.092 1.00 91.88 112 ILE A CA 1
ATOM 891 C C . ILE A 1 112 ? -7.293 10.164 -13.530 1.00 91.88 112 ILE A C 1
ATOM 893 O O . ILE A 1 112 ? -6.991 11.309 -13.874 1.00 91.88 112 ILE A O 1
ATOM 897 N N . ASN A 1 113 ? -8.238 9.923 -12.621 1.00 91.50 113 ASN A N 1
ATOM 898 C CA . ASN A 1 113 ? -8.825 11.004 -11.843 1.00 91.50 113 ASN A CA 1
ATOM 899 C C . ASN A 1 113 ? -7.822 11.470 -10.778 1.00 91.50 113 ASN A C 1
ATOM 901 O O . ASN A 1 113 ? -7.626 10.809 -9.755 1.00 91.50 113 ASN A O 1
ATOM 905 N N . ARG A 1 114 ? -7.178 12.612 -11.041 1.00 91.19 114 ARG A N 1
ATOM 906 C CA . ARG A 1 114 ? -6.144 13.194 -10.175 1.00 91.19 114 ARG A CA 1
ATOM 907 C C . ARG A 1 114 ? -6.688 13.692 -8.830 1.00 91.19 114 ARG A C 1
ATOM 909 O O . ARG A 1 114 ? -5.890 13.827 -7.908 1.00 91.19 114 ARG A O 1
ATOM 916 N N . SER A 1 115 ? -7.999 13.921 -8.684 1.00 91.31 115 SER A N 1
ATOM 917 C CA . SER A 1 115 ? -8.583 14.393 -7.416 1.00 91.31 115 SER A CA 1
ATOM 918 C C . SER A 1 115 ? -8.656 13.314 -6.330 1.00 91.31 115 SER A C 1
ATOM 920 O O . SER A 1 115 ? -8.690 13.656 -5.152 1.00 91.31 115 SER A O 1
ATOM 922 N N . LEU A 1 116 ? -8.639 12.028 -6.704 1.00 91.62 116 LEU A N 1
ATOM 923 C CA . LEU A 1 116 ? -8.731 10.904 -5.761 1.00 91.62 116 LEU A CA 1
ATOM 924 C C . LEU A 1 116 ? -7.387 10.596 -5.071 1.00 91.62 116 LEU A C 1
ATOM 926 O O . LEU A 1 116 ? -7.351 10.060 -3.967 1.00 91.62 116 LEU A O 1
ATOM 930 N N . GLY A 1 117 ? -6.271 10.988 -5.693 1.00 93.00 117 GLY A N 1
ATOM 931 C CA . GLY A 1 117 ? -4.927 10.849 -5.130 1.00 93.00 117 GLY A CA 1
ATOM 932 C C . GLY A 1 117 ? -4.354 9.426 -5.171 1.00 93.00 117 GLY A C 1
ATOM 933 O O . GLY A 1 117 ? -5.043 8.445 -5.436 1.00 93.00 117 GLY A O 1
ATOM 934 N N . GLY A 1 118 ? -3.045 9.304 -4.927 1.00 95.31 118 GLY A N 1
ATOM 935 C CA . GLY A 1 118 ? -2.333 8.029 -5.066 1.00 95.31 118 GLY A CA 1
ATOM 936 C C . GLY A 1 118 ? -2.768 6.960 -4.061 1.00 95.31 118 GLY A C 1
ATOM 937 O O . GLY A 1 118 ? -3.026 5.824 -4.447 1.00 95.31 118 GLY A O 1
ATOM 938 N N . ALA A 1 119 ? -2.931 7.330 -2.785 1.00 95.06 119 ALA A N 1
ATOM 939 C CA . ALA A 1 119 ? -3.326 6.394 -1.730 1.00 95.06 119 ALA A CA 1
ATOM 940 C C . ALA A 1 119 ? -4.674 5.705 -2.012 1.00 95.06 119 ALA A C 1
ATOM 942 O O . ALA A 1 119 ? -4.820 4.523 -1.708 1.00 95.06 119 ALA A O 1
ATOM 943 N N . PHE A 1 120 ? -5.629 6.410 -2.628 1.00 96.94 120 PHE A N 1
ATOM 944 C CA . PHE A 1 120 ? -6.915 5.845 -3.042 1.00 96.94 120 PHE A CA 1
ATOM 945 C C . PHE A 1 120 ? -6.720 4.654 -3.989 1.00 96.94 120 PHE A C 1
ATOM 947 O O . PHE A 1 120 ? -7.080 3.525 -3.653 1.00 96.94 120 PHE A O 1
ATOM 954 N N . TYR A 1 121 ? -6.054 4.877 -5.127 1.00 98.00 121 TYR A N 1
ATOM 955 C CA . TYR A 1 121 ? -5.810 3.812 -6.102 1.00 98.00 121 TYR A CA 1
ATOM 956 C C . TYR A 1 121 ? -4.911 2.710 -5.537 1.00 98.00 121 TYR A C 1
ATOM 958 O O . TYR A 1 121 ? -5.128 1.535 -5.820 1.00 98.00 121 TYR A O 1
ATOM 966 N N . GLY A 1 122 ? -3.917 3.063 -4.717 1.00 98.06 122 GLY A N 1
ATOM 967 C CA . GLY A 1 122 ? -2.988 2.099 -4.135 1.00 98.06 122 GLY A CA 1
ATOM 968 C C . GLY A 1 122 ? -3.694 1.100 -3.220 1.00 98.06 122 GLY A C 1
ATOM 969 O O . GLY A 1 122 ? -3.488 -0.107 -3.336 1.00 98.06 122 GLY A O 1
ATOM 970 N N . ASN A 1 123 ? -4.574 1.596 -2.347 1.00 98.38 123 ASN A N 1
ATOM 971 C CA . ASN A 1 123 ? -5.325 0.755 -1.419 1.00 98.38 123 ASN A CA 1
ATOM 972 C C . ASN A 1 123 ? -6.323 -0.159 -2.143 1.00 98.38 123 ASN A C 1
ATOM 974 O O . ASN A 1 123 ? -6.419 -1.337 -1.796 1.00 98.38 123 ASN A O 1
ATOM 978 N N . ILE A 1 124 ? -7.002 0.351 -3.176 1.00 98.56 124 ILE A N 1
ATOM 979 C CA . ILE A 1 124 ? -7.914 -0.435 -4.021 1.00 98.56 124 ILE A CA 1
ATOM 980 C C . ILE A 1 124 ? -7.146 -1.512 -4.787 1.00 98.56 124 ILE A C 1
ATOM 982 O O . ILE A 1 124 ? -7.495 -2.688 -4.704 1.00 98.56 124 ILE A O 1
ATOM 986 N N . GLY A 1 125 ? -6.048 -1.143 -5.452 1.00 98.19 125 GLY A N 1
ATOM 987 C CA . GLY A 1 125 ? -5.200 -2.085 -6.183 1.00 98.19 125 GLY A CA 1
ATOM 988 C C . GLY A 1 125 ? -4.671 -3.206 -5.291 1.00 98.19 125 GLY A C 1
ATOM 989 O O . GLY A 1 125 ? -4.669 -4.370 -5.685 1.00 98.19 125 GLY A O 1
ATOM 990 N N . ARG A 1 126 ? -4.311 -2.888 -4.044 1.00 98.38 126 ARG A N 1
ATOM 991 C CA . ARG A 1 126 ? -3.875 -3.891 -3.069 1.00 98.38 126 ARG A CA 1
ATOM 992 C C . ARG A 1 126 ? -4.997 -4.848 -2.647 1.00 98.38 126 ARG A C 1
ATOM 994 O O . ARG A 1 126 ? -4.731 -6.036 -2.486 1.00 98.38 126 ARG A O 1
ATOM 1001 N N . CYS A 1 127 ? -6.234 -4.367 -2.504 1.00 98.56 127 CYS A N 1
ATOM 1002 C CA . CYS A 1 127 ? -7.387 -5.241 -2.265 1.00 98.56 127 CYS A CA 1
ATOM 1003 C C . CYS A 1 127 ? -7.623 -6.173 -3.463 1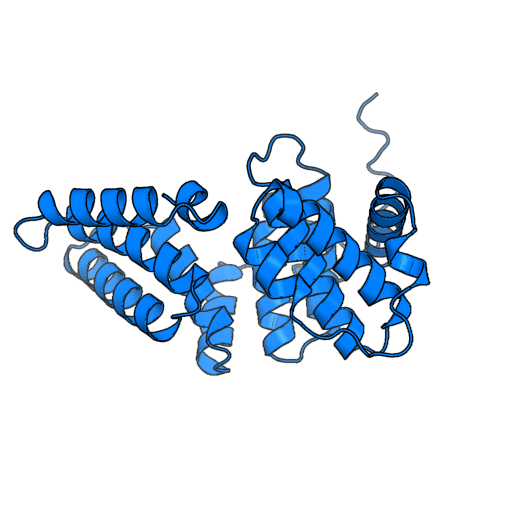.00 98.56 127 CYS A C 1
ATOM 1005 O O . CYS A 1 127 ? -7.714 -7.386 -3.289 1.00 98.56 127 CYS A O 1
ATOM 1007 N N . LEU A 1 128 ? -7.642 -5.621 -4.681 1.00 98.12 128 LEU A N 1
ATOM 1008 C CA . LEU A 1 128 ? -7.838 -6.376 -5.922 1.00 98.12 128 LEU A CA 1
ATOM 1009 C C . LEU A 1 128 ? -6.779 -7.467 -6.109 1.00 98.12 128 LEU A C 1
ATOM 1011 O O . LEU A 1 128 ? -7.117 -8.587 -6.486 1.00 98.12 128 LEU A O 1
ATOM 1015 N N . GLN A 1 129 ? -5.519 -7.178 -5.771 1.00 97.81 129 GLN A N 1
ATOM 1016 C CA . GLN A 1 129 ? -4.451 -8.176 -5.781 1.00 97.81 129 GLN A CA 1
ATOM 1017 C C . GLN A 1 129 ? -4.769 -9.352 -4.855 1.00 97.81 129 GLN A C 1
ATOM 1019 O O . GLN A 1 129 ? -4.666 -10.501 -5.273 1.00 97.81 129 GLN A O 1
ATOM 1024 N N . PHE A 1 130 ? -5.150 -9.086 -3.602 1.00 97.62 130 PHE A N 1
ATOM 1025 C CA . PHE A 1 130 ? -5.468 -10.155 -2.651 1.00 97.62 130 PHE A CA 1
ATOM 1026 C C . PHE A 1 130 ? -6.723 -10.949 -3.032 1.00 97.62 130 PHE A C 1
ATOM 1028 O O . PHE A 1 130 ? -6.833 -12.112 -2.654 1.00 97.62 130 PHE A O 1
ATOM 1035 N N . LEU A 1 131 ? -7.623 -10.357 -3.819 1.00 97.44 131 LEU A N 1
ATOM 1036 C CA . LEU A 1 131 ? -8.777 -11.033 -4.419 1.00 97.44 131 LEU A CA 1
ATOM 1037 C C . LEU A 1 131 ? -8.442 -11.765 -5.734 1.00 97.44 131 LEU A C 1
ATOM 1039 O O . LEU A 1 131 ? -9.330 -12.343 -6.354 1.00 97.44 131 LEU A O 1
ATOM 1043 N N . GLY A 1 132 ? -7.185 -11.741 -6.191 1.00 96.06 132 GLY A N 1
ATOM 1044 C CA . GLY A 1 132 ? -6.749 -12.399 -7.428 1.00 96.06 132 GLY A CA 1
ATOM 1045 C C . GLY A 1 132 ? -7.130 -11.666 -8.721 1.00 96.06 132 GLY A C 1
ATOM 1046 O O . GLY A 1 132 ? -6.928 -12.201 -9.809 1.00 96.06 132 GLY A O 1
ATOM 1047 N N . ARG A 1 133 ? -7.645 -10.433 -8.642 1.00 96.88 133 ARG A N 1
ATOM 1048 C CA . ARG A 1 133 ? -7.990 -9.585 -9.800 1.00 96.88 133 ARG A CA 1
ATOM 1049 C C . ARG A 1 133 ? -6.755 -8.823 -10.279 1.00 96.88 133 ARG A C 1
ATOM 1051 O O . ARG A 1 133 ? -6.665 -7.603 -10.150 1.00 96.88 133 ARG A O 1
ATOM 1058 N N . LEU A 1 134 ? -5.760 -9.564 -10.763 1.00 96.44 134 LEU A N 1
ATOM 1059 C CA . LEU A 1 134 ? -4.400 -9.042 -10.914 1.00 96.44 134 LEU A CA 1
ATOM 1060 C C . LEU A 1 134 ? -4.260 -7.943 -11.982 1.00 96.44 134 LEU A C 1
ATOM 1062 O O . LEU A 1 134 ? -3.543 -6.974 -11.745 1.00 96.44 134 LEU A O 1
ATOM 1066 N N . ASP A 1 135 ? -4.957 -8.043 -13.116 1.00 95.19 135 ASP A N 1
ATOM 1067 C CA . ASP A 1 135 ? -4.905 -7.013 -14.169 1.00 95.19 135 ASP A CA 1
ATOM 1068 C C . ASP A 1 135 ? -5.433 -5.658 -13.681 1.00 95.19 135 ASP A C 1
ATOM 1070 O O . ASP A 1 135 ? -4.812 -4.615 -13.895 1.00 95.19 135 ASP A O 1
ATOM 1074 N N . GLU A 1 136 ? -6.554 -5.690 -12.965 1.00 97.00 136 GLU A N 1
ATOM 1075 C CA . GLU A 1 136 ? -7.184 -4.516 -12.360 1.00 97.00 136 GLU A CA 1
ATOM 1076 C C . GLU A 1 136 ? -6.339 -3.943 -11.214 1.00 97.00 136 GLU A C 1
ATOM 1078 O O . GLU A 1 136 ? -6.234 -2.724 -11.041 1.00 97.00 136 GLU A O 1
ATOM 1083 N N . ALA A 1 137 ? -5.692 -4.827 -10.447 1.00 97.88 137 ALA A N 1
ATOM 1084 C CA . ALA A 1 137 ? -4.725 -4.440 -9.433 1.00 97.88 137 ALA A CA 1
ATOM 1085 C C . ALA A 1 137 ? -3.544 -3.688 -10.058 1.00 97.88 137 ALA A C 1
ATOM 1087 O O . ALA A 1 137 ? -3.182 -2.622 -9.560 1.00 97.88 137 ALA A O 1
ATOM 1088 N N . LEU A 1 138 ? -2.978 -4.189 -11.165 1.00 97.00 138 LEU A N 1
ATOM 1089 C CA . LEU A 1 138 ? -1.905 -3.506 -11.895 1.00 97.00 138 LEU A CA 1
ATOM 1090 C C . LEU A 1 138 ? -2.336 -2.113 -12.346 1.00 97.00 138 LEU A C 1
ATOM 1092 O O . LEU A 1 138 ? -1.587 -1.159 -12.138 1.00 97.00 138 LEU A O 1
ATOM 1096 N N . ASP A 1 139 ? -3.531 -1.980 -12.921 1.00 96.50 139 ASP A N 1
ATOM 1097 C CA . ASP A 1 139 ? -4.030 -0.695 -13.413 1.00 96.50 139 ASP A CA 1
ATOM 1098 C C . ASP A 1 139 ? -4.163 0.324 -12.272 1.00 96.50 139 ASP A C 1
ATOM 1100 O O . ASP A 1 139 ? -3.629 1.435 -12.359 1.00 96.50 139 ASP A O 1
ATOM 1104 N N . CYS A 1 140 ? -4.768 -0.071 -11.149 1.00 98.12 140 CYS A N 1
ATOM 1105 C CA . CYS A 1 140 ? -4.864 0.768 -9.954 1.00 98.12 140 CYS A CA 1
ATOM 1106 C C . CYS A 1 140 ? -3.484 1.132 -9.379 1.00 98.12 140 CYS A C 1
ATOM 1108 O O . CYS A 1 140 ? -3.197 2.299 -9.104 1.00 98.12 140 CYS A O 1
ATOM 1110 N N . LEU A 1 141 ? -2.591 0.156 -9.215 1.00 98.38 141 LEU A N 1
ATOM 1111 C CA . LEU A 1 141 ? -1.269 0.390 -8.632 1.00 98.38 141 LEU A CA 1
ATOM 1112 C C . LEU A 1 141 ? -0.390 1.280 -9.525 1.00 98.38 141 LEU A C 1
ATOM 1114 O O . LEU A 1 141 ? 0.344 2.124 -9.008 1.00 98.38 141 LEU A O 1
ATOM 1118 N N . CYS A 1 142 ? -0.507 1.173 -10.852 1.00 97.81 142 CYS A N 1
ATOM 1119 C CA . CYS A 1 142 ? 0.172 2.079 -11.779 1.00 97.81 142 CYS A CA 1
ATOM 1120 C C . CYS A 1 142 ? -0.342 3.516 -11.636 1.00 97.81 142 CYS A C 1
ATOM 1122 O O . CYS A 1 142 ? 0.463 4.445 -11.539 1.00 97.81 142 CYS A O 1
ATOM 1124 N N . LYS A 1 143 ? -1.667 3.714 -11.552 1.00 97.38 143 LYS A N 1
ATOM 1125 C CA . LYS A 1 143 ? -2.261 5.039 -11.287 1.00 97.38 143 LYS A CA 1
ATOM 1126 C C . LYS A 1 143 ? -1.767 5.617 -9.964 1.00 97.38 143 LYS A C 1
ATOM 1128 O O . LYS A 1 143 ? -1.360 6.777 -9.920 1.00 97.38 143 LYS A O 1
ATOM 1133 N N . SER A 1 144 ? -1.742 4.800 -8.911 1.00 97.62 144 SER A N 1
ATOM 1134 C CA . SER A 1 144 ? -1.196 5.173 -7.603 1.00 97.62 144 SER A CA 1
ATOM 1135 C C . SER A 1 144 ? 0.243 5.664 -7.721 1.00 97.62 144 SER A C 1
ATOM 1137 O O . SER A 1 144 ? 0.563 6.765 -7.278 1.00 97.62 144 SER A O 1
ATOM 1139 N N . PHE A 1 145 ? 1.105 4.870 -8.360 1.00 97.94 145 PHE A N 1
ATOM 1140 C CA . PHE A 1 145 ? 2.516 5.192 -8.545 1.00 97.94 145 PHE A CA 1
ATOM 1141 C C . PHE A 1 145 ? 2.708 6.522 -9.286 1.00 97.94 145 PHE A C 1
ATOM 1143 O O . PHE A 1 145 ? 3.482 7.370 -8.841 1.00 97.94 145 PHE A O 1
ATOM 1150 N N . ILE A 1 146 ? 1.968 6.734 -10.378 1.00 96.38 146 ILE A N 1
ATOM 1151 C CA . ILE A 1 146 ? 2.009 7.973 -11.166 1.00 96.38 146 ILE A CA 1
ATOM 1152 C C . ILE A 1 146 ? 1.606 9.175 -10.304 1.00 96.38 146 ILE A C 1
ATOM 1154 O O . ILE A 1 146 ? 2.338 10.160 -10.245 1.00 96.38 146 ILE A O 1
ATOM 1158 N N . LEU A 1 147 ? 0.488 9.085 -9.578 1.00 95.81 147 LEU A N 1
ATOM 1159 C CA . LEU A 1 147 ? -0.019 10.190 -8.758 1.00 95.81 147 LEU A CA 1
ATOM 1160 C C . LEU A 1 147 ? 0.896 10.537 -7.577 1.00 95.81 147 LEU A C 1
ATOM 1162 O O . LEU A 1 147 ? 1.044 11.714 -7.254 1.00 95.81 147 LEU A O 1
ATOM 1166 N N . ILE A 1 148 ? 1.530 9.544 -6.945 1.00 96.25 148 ILE A N 1
ATOM 1167 C CA . ILE A 1 148 ? 2.515 9.784 -5.876 1.00 96.25 148 ILE A CA 1
ATOM 1168 C C . ILE A 1 148 ? 3.747 10.498 -6.446 1.00 96.25 148 ILE A C 1
ATOM 1170 O O . ILE A 1 148 ? 4.288 11.413 -5.823 1.00 96.25 148 ILE A O 1
ATOM 1174 N N . HIS A 1 149 ? 4.199 10.103 -7.638 1.00 93.62 149 HIS A N 1
ATOM 1175 C CA . HIS A 1 149 ? 5.343 10.743 -8.276 1.00 93.62 149 HIS A CA 1
ATOM 1176 C C . HIS A 1 149 ? 5.051 12.165 -8.755 1.00 93.62 149 HIS A C 1
ATOM 1178 O O . HIS A 1 149 ? 5.945 13.000 -8.635 1.00 93.62 149 HIS A O 1
ATOM 1184 N N . ASP A 1 150 ? 3.833 12.446 -9.215 1.00 91.31 150 ASP A N 1
ATOM 1185 C CA . ASP A 1 150 ? 3.411 13.779 -9.658 1.00 91.31 150 ASP A CA 1
ATOM 1186 C C . ASP A 1 150 ? 3.160 14.751 -8.485 1.00 91.31 150 ASP A C 1
ATOM 1188 O O . ASP A 1 150 ? 3.119 15.963 -8.685 1.00 91.31 150 ASP A O 1
ATOM 1192 N N . ASN A 1 151 ? 3.006 14.252 -7.252 1.00 89.38 151 ASN A N 1
ATOM 1193 C CA . ASN A 1 151 ? 2.821 15.087 -6.065 1.00 89.38 151 ASN A CA 1
ATOM 1194 C C . ASN A 1 151 ? 4.158 15.349 -5.349 1.00 89.38 151 ASN A C 1
ATOM 1196 O O . ASN A 1 151 ? 4.595 14.566 -4.506 1.00 89.38 151 ASN A O 1
ATOM 1200 N N . ASP A 1 152 ? 4.840 16.443 -5.684 1.00 81.88 152 ASP A N 1
ATOM 1201 C CA . ASP A 1 152 ? 6.126 16.808 -5.062 1.00 81.88 152 ASP A CA 1
ATOM 1202 C C . ASP A 1 152 ? 6.014 17.337 -3.623 1.00 81.88 152 ASP A C 1
ATOM 1204 O O . ASP A 1 152 ? 7.004 17.325 -2.897 1.00 81.88 152 ASP A O 1
ATOM 1208 N N . ASN A 1 153 ? 4.818 17.733 -3.178 1.00 84.62 153 ASN A N 1
ATOM 1209 C CA . ASN A 1 153 ? 4.604 18.331 -1.855 1.00 84.62 153 ASN A CA 1
ATOM 1210 C C . ASN A 1 153 ? 4.175 17.321 -0.772 1.00 84.62 153 ASN A C 1
ATOM 1212 O O . ASN A 1 153 ? 3.909 17.717 0.363 1.00 84.62 153 ASN A O 1
ATOM 1216 N N . ASP A 1 154 ? 4.081 16.027 -1.092 1.00 86.38 154 ASP A N 1
ATOM 1217 C CA . ASP A 1 154 ? 3.703 14.998 -0.119 1.00 86.38 154 ASP A CA 1
ATOM 1218 C C . ASP A 1 154 ? 4.893 14.615 0.776 1.00 86.38 154 ASP A C 1
ATOM 1220 O O . ASP A 1 154 ? 5.852 13.977 0.337 1.00 86.38 154 ASP A O 1
ATOM 1224 N N . ALA A 1 155 ? 4.807 14.947 2.066 1.00 86.19 155 ALA A N 1
ATOM 1225 C CA . ALA A 1 155 ? 5.803 14.556 3.066 1.00 86.19 155 ALA A CA 1
ATOM 1226 C C . ALA A 1 155 ? 5.970 13.026 3.181 1.00 86.19 155 ALA A C 1
ATOM 1228 O O . ALA A 1 155 ? 7.040 12.550 3.557 1.00 86.19 155 ALA A O 1
ATOM 1229 N N . ASN A 1 156 ? 4.946 12.252 2.809 1.00 89.88 156 ASN A N 1
ATOM 1230 C CA . ASN A 1 156 ? 4.960 10.790 2.814 1.00 89.88 156 ASN A CA 1
ATOM 1231 C C . ASN A 1 156 ? 5.330 10.193 1.446 1.00 89.88 156 ASN A C 1
ATOM 1233 O O . ASN A 1 156 ? 5.246 8.978 1.259 1.00 89.88 156 ASN A O 1
ATOM 1237 N N . LYS A 1 157 ? 5.780 11.007 0.480 1.00 93.94 157 LYS A N 1
ATOM 1238 C CA . LYS A 1 157 ? 6.091 10.557 -0.885 1.00 93.94 157 LYS A CA 1
ATOM 1239 C C . LYS A 1 157 ? 7.016 9.346 -0.906 1.00 93.94 157 LYS A C 1
ATOM 1241 O O . LYS A 1 157 ? 6.710 8.364 -1.568 1.00 93.94 157 LYS A O 1
ATOM 1246 N N . LEU A 1 158 ? 8.130 9.382 -0.173 1.00 94.88 158 LEU A N 1
ATOM 1247 C CA . LEU A 1 158 ? 9.116 8.294 -0.202 1.00 94.88 158 LEU A CA 1
ATOM 1248 C C . LEU A 1 158 ? 8.539 6.972 0.318 1.00 94.88 158 LEU A C 1
ATOM 1250 O O . LEU A 1 158 ? 8.690 5.944 -0.342 1.00 94.88 158 LEU A O 1
ATOM 1254 N N . ILE A 1 159 ? 7.840 6.996 1.459 1.00 95.25 159 ILE A N 1
ATOM 1255 C CA . ILE A 1 159 ? 7.243 5.777 2.014 1.00 95.25 159 ILE A CA 1
ATOM 1256 C C . ILE A 1 159 ? 6.127 5.244 1.105 1.00 95.25 159 ILE A C 1
ATOM 1258 O O . ILE A 1 159 ? 6.059 4.034 0.884 1.00 95.25 159 ILE A O 1
ATOM 1262 N N . ASN A 1 160 ? 5.338 6.138 0.499 1.00 96.44 160 ASN A N 1
ATOM 1263 C CA . ASN A 1 160 ? 4.264 5.800 -0.434 1.00 96.44 160 ASN A CA 1
ATOM 1264 C C . ASN A 1 160 ? 4.796 5.226 -1.757 1.00 96.44 160 ASN A C 1
ATOM 1266 O O . ASN A 1 160 ? 4.251 4.238 -2.246 1.00 96.44 160 ASN A O 1
ATOM 1270 N N . VAL A 1 161 ? 5.887 5.774 -2.314 1.00 97.31 161 VAL A N 1
ATOM 1271 C CA . VAL A 1 161 ? 6.575 5.168 -3.470 1.00 97.31 161 VAL A CA 1
ATOM 1272 C C . VAL A 1 161 ? 7.076 3.776 -3.101 1.00 97.31 161 VAL A C 1
ATOM 1274 O O . VAL A 1 161 ? 6.936 2.860 -3.907 1.00 97.31 161 VAL A O 1
ATOM 1277 N N . GLY A 1 162 ? 7.617 3.589 -1.894 1.00 97.62 162 GLY A N 1
ATOM 1278 C CA . GLY A 1 162 ? 8.055 2.276 -1.428 1.00 97.62 162 GLY A CA 1
ATOM 1279 C C . GLY A 1 162 ? 6.91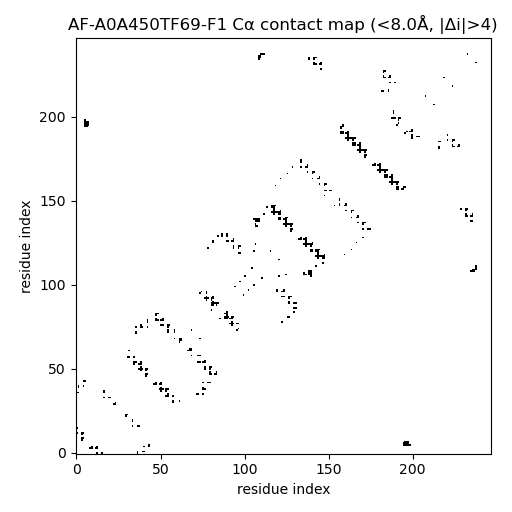6 1.252 -1.375 1.00 97.62 162 GLY A C 1
ATOM 1280 O O . GLY A 1 162 ? 7.059 0.173 -1.945 1.00 97.62 162 GLY A O 1
ATOM 1281 N N . TYR A 1 163 ? 5.759 1.616 -0.807 1.00 97.88 163 TYR A N 1
ATOM 1282 C CA . TYR A 1 163 ? 4.566 0.755 -0.805 1.00 97.88 163 TYR A CA 1
ATOM 1283 C C . TYR A 1 163 ? 4.082 0.433 -2.220 1.00 97.88 163 TYR A C 1
ATOM 1285 O O . TYR A 1 163 ? 3.936 -0.738 -2.564 1.00 97.88 163 TYR A O 1
ATOM 1293 N N . ALA A 1 164 ? 3.884 1.451 -3.064 1.00 98.25 164 ALA A N 1
ATOM 1294 C CA . ALA A 1 164 ? 3.418 1.254 -4.436 1.00 98.25 164 ALA A CA 1
ATOM 1295 C C . ALA A 1 164 ? 4.381 0.367 -5.241 1.00 98.25 164 ALA A C 1
ATOM 1297 O O . ALA A 1 164 ? 3.941 -0.515 -5.975 1.00 98.25 164 ALA A O 1
ATOM 1298 N N . SER A 1 165 ? 5.691 0.560 -5.065 1.00 98.25 165 SER A N 1
ATOM 1299 C CA . SER A 1 165 ? 6.719 -0.239 -5.736 1.00 98.25 165 SER A CA 1
ATOM 1300 C C . SER A 1 165 ? 6.736 -1.683 -5.230 1.00 98.25 165 SER A C 1
ATOM 1302 O O . SER A 1 165 ? 6.772 -2.609 -6.033 1.00 98.25 165 SER A O 1
ATOM 1304 N N . GLN A 1 166 ? 6.642 -1.910 -3.916 1.00 97.69 166 GLN A N 1
ATOM 1305 C CA . GLN A 1 166 ? 6.555 -3.267 -3.373 1.00 97.69 166 GLN A CA 1
ATOM 1306 C C . GLN A 1 166 ? 5.324 -3.996 -3.931 1.00 97.69 166 GLN A C 1
ATOM 1308 O O . GLN A 1 166 ? 5.434 -5.129 -4.392 1.00 97.69 166 GLN A O 1
ATOM 1313 N N . TRP A 1 167 ? 4.156 -3.350 -3.922 1.00 98.06 167 TRP A N 1
ATOM 1314 C CA . TRP A 1 167 ? 2.921 -3.974 -4.396 1.00 98.06 167 TRP A CA 1
ATOM 1315 C C . TRP A 1 167 ? 2.960 -4.248 -5.900 1.00 98.06 167 TRP A C 1
ATOM 1317 O O . TRP A 1 167 ? 2.597 -5.345 -6.310 1.00 98.06 167 TRP A O 1
ATOM 1327 N N . LEU A 1 168 ? 3.479 -3.320 -6.714 1.00 98.19 168 LEU A N 1
ATOM 1328 C CA . LEU A 1 168 ? 3.704 -3.565 -8.143 1.00 98.19 168 LEU A CA 1
ATOM 1329 C C . LEU A 1 168 ? 4.649 -4.745 -8.368 1.00 98.19 168 LEU A C 1
ATOM 1331 O O . LEU A 1 168 ? 4.355 -5.602 -9.193 1.00 98.19 168 LEU A O 1
ATOM 1335 N N . SER A 1 169 ? 5.749 -4.836 -7.617 1.00 96.38 169 SER A N 1
ATOM 1336 C CA . SER A 1 169 ? 6.664 -5.977 -7.701 1.00 96.38 169 SER A CA 1
ATOM 1337 C C . SER A 1 169 ? 5.960 -7.302 -7.402 1.00 96.38 169 SER A C 1
ATOM 1339 O O . SER A 1 169 ? 6.124 -8.258 -8.162 1.00 96.38 169 SER A O 1
ATOM 1341 N N . GLU A 1 170 ? 5.152 -7.361 -6.342 1.00 95.19 170 GLU A N 1
ATOM 1342 C CA . GLU A 1 170 ? 4.402 -8.566 -5.985 1.00 95.19 170 GLU A CA 1
ATOM 1343 C C . GLU A 1 170 ? 3.402 -8.945 -7.085 1.00 95.19 170 GLU A C 1
ATOM 1345 O O . GLU A 1 170 ? 3.455 -10.070 -7.568 1.00 95.19 170 GLU A O 1
ATOM 1350 N N . VAL A 1 171 ? 2.575 -8.004 -7.560 1.00 95.88 171 VAL A N 1
ATOM 1351 C CA . VAL A 1 171 ? 1.593 -8.293 -8.623 1.00 95.88 171 VAL A CA 1
ATOM 1352 C C . VAL A 1 171 ? 2.271 -8.699 -9.932 1.00 95.88 171 VAL A C 1
ATOM 1354 O O . VAL A 1 171 ? 1.803 -9.610 -10.606 1.00 95.88 171 VAL A O 1
ATOM 1357 N N . LEU A 1 172 ? 3.372 -8.046 -10.311 1.00 94.62 172 LEU A N 1
ATOM 1358 C CA . LEU A 1 172 ? 4.111 -8.374 -11.535 1.00 94.62 172 LEU A CA 1
ATOM 1359 C C . LEU A 1 172 ? 4.726 -9.770 -11.476 1.00 94.62 172 LEU A C 1
ATOM 1361 O O . LEU A 1 172 ? 4.725 -10.473 -12.480 1.00 94.62 172 LEU A O 1
ATOM 1365 N N . ARG A 1 173 ? 5.229 -10.180 -10.308 1.00 91.38 173 ARG A N 1
ATOM 1366 C CA . ARG A 1 173 ? 5.720 -11.547 -10.102 1.00 91.38 173 ARG A CA 1
ATOM 1367 C C . ARG A 1 173 ? 4.583 -12.557 -10.235 1.00 91.38 173 ARG A C 1
ATOM 1369 O O . ARG A 1 173 ? 4.769 -13.578 -10.881 1.00 91.38 173 ARG A O 1
ATOM 1376 N N . ASP A 1 174 ? 3.415 -12.240 -9.682 1.00 88.50 174 ASP A N 1
ATOM 1377 C CA . ASP A 1 174 ? 2.227 -13.095 -9.767 1.00 88.50 174 ASP A CA 1
ATOM 1378 C C . ASP A 1 174 ? 1.637 -13.152 -11.203 1.00 88.50 174 ASP A C 1
ATOM 1380 O O . ASP A 1 174 ? 0.799 -14.004 -11.482 1.00 88.50 174 ASP A O 1
ATOM 1384 N N . ASN A 1 175 ? 2.090 -12.278 -12.120 1.00 84.25 175 ASN A N 1
ATOM 1385 C CA . ASN A 1 175 ? 1.737 -12.235 -13.552 1.00 84.25 175 ASN A CA 1
ATOM 1386 C C . ASN A 1 175 ? 2.871 -12.705 -14.488 1.00 84.25 175 ASN A C 1
ATOM 1388 O O . ASN A 1 175 ? 2.892 -12.333 -15.661 1.00 84.25 175 ASN A O 1
ATOM 1392 N N . ASP A 1 176 ? 3.860 -13.451 -13.990 1.00 84.25 176 ASP A N 1
ATOM 1393 C CA . ASP A 1 176 ? 5.006 -13.938 -14.780 1.00 84.25 176 ASP A CA 1
ATOM 1394 C C . ASP A 1 176 ? 5.874 -12.828 -15.429 1.00 84.25 176 ASP A C 1
ATOM 1396 O O . ASP A 1 176 ? 6.670 -13.079 -16.336 1.00 84.25 176 ASP A O 1
ATOM 1400 N N . LEU A 1 177 ? 5.797 -11.586 -14.932 1.00 87.38 177 LEU A N 1
ATOM 1401 C CA . LEU A 1 177 ? 6.609 -10.433 -15.361 1.00 87.38 177 LEU A CA 1
ATOM 1402 C C . LEU A 1 177 ? 7.789 -10.188 -14.403 1.00 87.38 177 LEU A C 1
ATOM 1404 O O . LEU A 1 177 ? 8.078 -9.056 -13.990 1.00 87.38 177 LEU A O 1
ATOM 1408 N N . SER A 1 178 ? 8.489 -11.264 -14.034 1.00 84.69 178 SER A N 1
ATOM 1409 C CA . SER A 1 178 ? 9.581 -11.259 -13.044 1.00 84.69 178 SER A CA 1
ATOM 1410 C C . SER A 1 178 ? 10.711 -10.284 -13.389 1.00 84.69 178 SER A C 1
ATOM 1412 O O . SER A 1 178 ? 11.264 -9.623 -12.508 1.00 84.69 178 SER A O 1
ATOM 1414 N N . ASN A 1 179 ? 11.003 -10.112 -14.680 1.00 87.25 179 ASN A N 1
ATOM 1415 C CA . ASN A 1 179 ? 12.028 -9.193 -15.169 1.00 87.25 179 ASN A CA 1
ATOM 1416 C C . ASN A 1 179 ? 11.702 -7.711 -14.900 1.00 87.25 179 ASN A C 1
ATOM 1418 O O . ASN A 1 179 ? 12.631 -6.923 -14.723 1.00 87.25 179 ASN A O 1
ATOM 1422 N N . VAL A 1 180 ? 10.423 -7.328 -14.869 1.00 92.69 180 VAL A N 1
ATOM 1423 C CA . VAL A 1 180 ? 9.966 -5.970 -14.522 1.00 92.69 180 VAL A CA 1
ATOM 1424 C C . VAL A 1 180 ? 9.837 -5.845 -13.004 1.00 92.69 180 VAL A C 1
ATOM 1426 O O . VAL A 1 180 ? 10.286 -4.857 -12.422 1.00 92.69 180 VAL A O 1
ATOM 1429 N N . SER A 1 181 ? 9.284 -6.877 -12.356 1.00 93.69 181 SER A N 1
ATOM 1430 C CA . SER A 1 181 ? 9.059 -6.944 -10.907 1.00 93.69 181 SER A CA 1
ATOM 1431 C C . SER A 1 181 ? 10.294 -6.538 -10.094 1.00 93.69 181 SER A C 1
ATOM 1433 O O . SER A 1 181 ? 10.194 -5.730 -9.169 1.00 93.69 181 SER A O 1
ATOM 1435 N N . ARG A 1 182 ? 11.478 -7.018 -10.482 1.00 90.75 182 ARG A N 1
ATOM 1436 C CA . ARG A 1 182 ? 12.756 -6.719 -9.814 1.00 90.75 182 ARG A CA 1
ATOM 1437 C C . ARG A 1 182 ? 13.138 -5.229 -9.793 1.00 90.75 182 ARG A C 1
ATOM 1439 O O . ARG A 1 182 ? 13.749 -4.786 -8.822 1.00 90.75 182 ARG A O 1
ATOM 1446 N N . TYR A 1 183 ? 12.754 -4.431 -10.796 1.00 94.75 183 TYR A N 1
ATOM 1447 C CA . TYR A 1 183 ? 13.003 -2.978 -10.786 1.00 94.75 183 TYR A CA 1
ATOM 1448 C C . TYR A 1 183 ? 12.165 -2.286 -9.715 1.00 94.75 183 TYR A C 1
ATOM 1450 O O . TYR A 1 183 ? 12.677 -1.466 -8.953 1.00 94.75 183 TYR A O 1
ATOM 1458 N N . PHE A 1 184 ? 10.895 -2.671 -9.601 1.00 96.56 184 PHE A N 1
ATOM 1459 C CA . PHE A 1 184 ? 10.014 -2.164 -8.556 1.00 96.56 184 PHE A CA 1
ATOM 1460 C C . PHE A 1 184 ? 10.437 -2.649 -7.164 1.00 96.56 184 PHE A C 1
ATOM 1462 O O . PHE A 1 184 ? 10.420 -1.867 -6.216 1.00 96.56 184 PHE A O 1
ATOM 1469 N N . TYR A 1 185 ? 10.909 -3.892 -7.035 1.00 94.75 185 TYR A N 1
ATOM 1470 C CA . TYR A 1 185 ? 11.478 -4.389 -5.781 1.00 94.75 185 TYR A CA 1
ATOM 1471 C C . TYR A 1 185 ? 12.684 -3.553 -5.332 1.00 94.75 185 TYR A C 1
ATOM 1473 O O . TYR A 1 185 ? 12.735 -3.090 -4.189 1.00 94.75 185 TYR A O 1
ATOM 1481 N N . ARG A 1 186 ? 13.641 -3.311 -6.241 1.00 93.94 186 ARG A N 1
ATOM 1482 C CA . ARG A 1 186 ? 14.816 -2.479 -5.954 1.00 93.94 186 ARG A CA 1
ATOM 1483 C C . ARG A 1 186 ? 14.402 -1.062 -5.564 1.00 93.94 186 ARG A C 1
ATOM 1485 O O . ARG A 1 186 ? 14.870 -0.550 -4.551 1.00 93.94 186 ARG A O 1
ATOM 1492 N N . LEU A 1 187 ? 13.472 -0.465 -6.309 1.00 96.25 187 LEU A N 1
ATOM 1493 C CA . LEU A 1 187 ? 12.967 0.871 -6.009 1.00 96.25 187 LEU A CA 1
ATOM 1494 C C . LEU A 1 187 ? 12.331 0.942 -4.611 1.00 96.25 187 LEU A C 1
ATOM 1496 O O . LEU A 1 187 ? 12.580 1.900 -3.879 1.00 96.25 187 LEU A O 1
ATOM 1500 N N . ALA A 1 188 ? 11.564 -0.078 -4.211 1.00 97.00 188 ALA A N 1
ATOM 1501 C CA . ALA A 1 188 ? 10.983 -0.160 -2.872 1.00 97.00 188 ALA A CA 1
ATOM 1502 C C . ALA A 1 188 ? 12.062 -0.186 -1.779 1.00 97.00 188 ALA A C 1
ATOM 1504 O O . ALA A 1 188 ? 11.979 0.576 -0.811 1.00 97.00 188 ALA A O 1
ATOM 1505 N N . LEU A 1 189 ? 13.107 -1.007 -1.959 1.00 94.94 189 LEU A N 1
ATOM 1506 C CA . LEU A 1 189 ? 14.244 -1.054 -1.039 1.00 94.94 189 LEU A CA 1
ATOM 1507 C C . LEU A 1 189 ? 14.924 0.308 -0.905 1.00 94.94 189 LEU A C 1
ATOM 1509 O O . LEU A 1 189 ? 15.189 0.725 0.223 1.00 94.94 189 LEU A O 1
ATOM 1513 N N . ASP A 1 190 ? 15.179 0.998 -2.016 1.00 94.69 190 ASP A N 1
ATOM 1514 C CA . ASP A 1 190 ? 15.885 2.281 -2.016 1.00 94.69 190 ASP A CA 1
ATOM 1515 C C . ASP A 1 190 ? 15.082 3.371 -1.308 1.00 94.69 190 ASP A C 1
ATOM 1517 O O . ASP A 1 190 ? 15.631 4.117 -0.491 1.00 94.69 190 ASP A O 1
ATOM 1521 N N . LYS A 1 191 ? 13.767 3.446 -1.555 1.00 96.31 191 LYS A N 1
ATOM 1522 C CA . LYS A 1 191 ? 12.925 4.454 -0.898 1.00 96.31 191 LYS A CA 1
ATOM 1523 C C . LYS A 1 191 ? 12.791 4.188 0.598 1.00 96.31 191 LYS A C 1
ATOM 1525 O O . LYS A 1 191 ? 12.992 5.101 1.401 1.00 96.31 191 LYS A O 1
ATOM 1530 N N . TRP A 1 192 ? 12.545 2.941 0.995 1.00 97.00 192 TRP A N 1
ATOM 1531 C CA . TRP A 1 192 ? 12.410 2.597 2.411 1.00 97.00 192 TRP A CA 1
ATOM 1532 C C . TRP A 1 192 ? 13.720 2.597 3.180 1.00 97.00 192 TRP A C 1
ATOM 1534 O O . TRP A 1 192 ? 13.696 2.844 4.382 1.00 97.00 192 TRP A O 1
ATOM 1544 N N . LYS A 1 193 ? 14.871 2.422 2.526 1.00 95.00 193 LYS A N 1
ATOM 1545 C CA . LYS A 1 193 ? 16.171 2.616 3.184 1.00 95.00 193 LYS A CA 1
ATOM 1546 C C . LYS A 1 193 ? 16.266 3.998 3.842 1.00 95.00 193 LYS A C 1
ATOM 1548 O O . LYS A 1 193 ? 16.897 4.132 4.886 1.00 95.00 193 LYS A O 1
ATOM 1553 N N . ILE A 1 194 ? 15.635 5.002 3.230 1.00 92.56 194 ILE A N 1
ATOM 1554 C CA . ILE A 1 194 ? 15.634 6.395 3.688 1.00 92.56 194 ILE A CA 1
ATOM 1555 C C . ILE A 1 194 ? 14.429 6.681 4.593 1.00 92.56 194 ILE A C 1
ATOM 1557 O O . ILE A 1 194 ? 14.581 7.322 5.631 1.00 92.56 194 ILE A O 1
ATOM 1561 N N . SER A 1 195 ? 13.232 6.236 4.201 1.00 94.56 195 SER A N 1
ATOM 1562 C CA . SER A 1 195 ? 11.984 6.654 4.855 1.00 94.56 195 SER A CA 1
ATOM 1563 C C . SER A 1 195 ? 11.447 5.680 5.903 1.00 94.56 195 SER A C 1
ATOM 1565 O O . SER A 1 195 ? 10.649 6.084 6.739 1.00 94.56 195 SER A O 1
ATOM 1567 N N . SER A 1 196 ? 11.813 4.396 5.843 1.00 95.81 196 SER A N 1
ATOM 1568 C CA . SER A 1 196 ? 11.346 3.381 6.792 1.00 95.81 196 SER A CA 1
ATOM 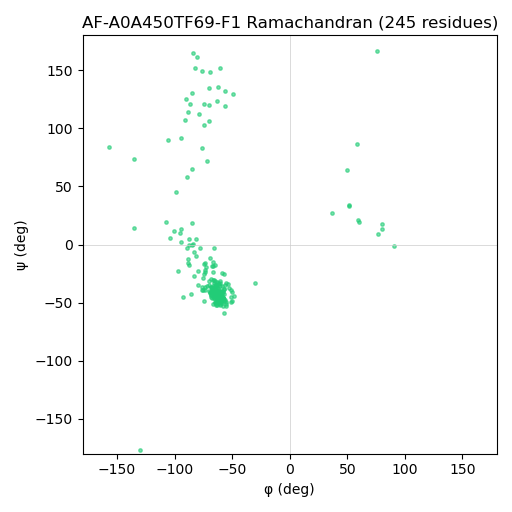1569 C C . SER A 1 196 ? 12.305 2.181 6.871 1.00 95.81 196 SER A C 1
ATOM 1571 O O . SER A 1 196 ? 12.085 1.146 6.229 1.00 95.81 196 SER A O 1
ATOM 1573 N N . PRO A 1 197 ? 13.371 2.275 7.688 1.00 94.44 197 PRO A N 1
ATOM 1574 C CA . PRO A 1 197 ? 14.297 1.167 7.910 1.00 94.44 197 PRO A CA 1
ATOM 1575 C C . PRO A 1 197 ? 13.627 -0.160 8.328 1.00 94.44 197 PRO A C 1
ATOM 1577 O O . PRO A 1 197 ? 14.066 -1.208 7.847 1.00 94.44 197 PRO A O 1
ATOM 1580 N N . PRO A 1 198 ? 12.560 -0.178 9.161 1.00 93.81 198 PRO A N 1
ATOM 1581 C CA . PRO A 1 198 ? 11.816 -1.404 9.453 1.00 93.81 198 PRO A CA 1
ATOM 1582 C C . PRO A 1 198 ? 11.259 -2.097 8.203 1.00 93.81 198 PRO A C 1
ATOM 1584 O O . PRO A 1 198 ? 11.452 -3.305 8.045 1.00 93.81 198 PRO A O 1
ATOM 1587 N N . LEU A 1 199 ? 10.617 -1.351 7.295 1.00 95.38 199 LEU A N 1
ATOM 1588 C CA . LEU A 1 199 ? 10.070 -1.907 6.053 1.00 95.38 199 LEU A CA 1
ATOM 1589 C C . LEU A 1 199 ? 11.179 -2.352 5.099 1.00 95.38 199 LEU A C 1
ATOM 1591 O O . LEU A 1 199 ? 11.091 -3.443 4.537 1.00 95.38 199 LEU A O 1
ATOM 1595 N N . HIS A 1 200 ? 12.256 -1.569 4.982 1.00 95.12 200 HIS A N 1
ATOM 1596 C CA . HIS A 1 200 ? 13.439 -1.953 4.206 1.00 95.12 200 HIS A CA 1
ATOM 1597 C C . HIS A 1 200 ? 13.996 -3.303 4.667 1.00 95.12 200 HIS A C 1
ATOM 1599 O O . HIS A 1 200 ? 14.205 -4.199 3.854 1.00 95.12 200 HIS A O 1
ATOM 1605 N N . ASN A 1 201 ? 14.197 -3.474 5.976 1.00 92.94 201 ASN A N 1
ATOM 1606 C CA . ASN A 1 201 ? 14.740 -4.709 6.538 1.00 92.94 201 ASN A CA 1
ATOM 1607 C C . ASN A 1 201 ? 13.785 -5.894 6.348 1.00 92.94 201 ASN A C 1
ATOM 1609 O O . ASN A 1 201 ? 14.233 -6.996 6.035 1.00 92.94 201 ASN A O 1
ATOM 1613 N N . LYS A 1 202 ? 12.472 -5.676 6.500 1.00 92.62 202 LYS A N 1
ATOM 1614 C CA . LYS A 1 202 ? 11.457 -6.707 6.249 1.00 92.62 202 LYS A CA 1
ATOM 1615 C C . LYS A 1 202 ? 11.482 -7.167 4.790 1.00 92.62 202 LYS A C 1
ATOM 1617 O O . LYS A 1 202 ? 11.513 -8.369 4.537 1.00 92.62 202 LYS A O 1
ATOM 1622 N N . LEU A 1 203 ? 11.510 -6.224 3.847 1.00 92.44 203 LEU A N 1
ATOM 1623 C CA . LEU A 1 203 ? 11.541 -6.528 2.419 1.00 92.44 203 LEU A CA 1
ATOM 1624 C C . LEU A 1 203 ? 12.848 -7.217 2.023 1.00 92.44 203 LEU A C 1
ATOM 1626 O O . LEU A 1 203 ? 12.800 -8.261 1.390 1.00 92.44 203 LEU A O 1
ATOM 1630 N N . LYS A 1 204 ? 13.999 -6.703 2.476 1.00 90.31 204 LYS A N 1
ATOM 1631 C CA . LYS A 1 204 ? 15.332 -7.262 2.194 1.00 90.31 204 LYS A CA 1
ATOM 1632 C C . LYS A 1 204 ? 15.468 -8.735 2.593 1.00 90.31 204 LYS A C 1
ATOM 1634 O O . LYS A 1 204 ? 16.199 -9.473 1.944 1.00 90.31 204 LYS A O 1
ATOM 1639 N N . ASN A 1 205 ? 14.780 -9.149 3.655 1.00 85.44 205 ASN A N 1
ATOM 1640 C CA . ASN A 1 205 ? 14.785 -10.530 4.141 1.00 85.44 205 ASN A CA 1
ATOM 1641 C C . ASN A 1 205 ? 13.763 -11.434 3.428 1.00 85.44 205 ASN A C 1
ATOM 1643 O O . ASN A 1 205 ? 13.651 -12.610 3.766 1.00 85.44 205 ASN A O 1
ATOM 1647 N N . THR A 1 206 ? 12.997 -10.903 2.473 1.00 82.94 206 THR A N 1
ATOM 1648 C CA . THR A 1 206 ? 12.081 -11.688 1.645 1.00 82.94 206 THR A CA 1
ATOM 1649 C C . THR A 1 206 ? 12.865 -12.235 0.449 1.00 82.94 206 THR A C 1
ATOM 1651 O O . THR A 1 206 ? 13.433 -11.440 -0.299 1.00 82.94 206 THR A O 1
ATOM 1654 N N . PRO A 1 207 ? 12.933 -13.563 0.247 1.00 67.62 207 PRO A N 1
ATOM 1655 C CA . PRO A 1 207 ? 13.677 -14.128 -0.869 1.00 67.62 207 PRO A CA 1
ATOM 1656 C C . PRO A 1 207 ? 13.061 -13.685 -2.202 1.00 67.62 207 PRO A C 1
ATOM 1658 O O . PRO A 1 207 ? 11.878 -13.907 -2.468 1.00 67.62 207 PRO A O 1
ATOM 1661 N N . LEU A 1 208 ? 13.880 -13.054 -3.041 1.00 67.12 208 LEU A N 1
ATOM 1662 C CA . LEU A 1 208 ? 13.669 -13.032 -4.485 1.00 67.12 208 LEU A CA 1
ATOM 1663 C C . LEU A 1 208 ? 14.086 -14.400 -5.036 1.00 67.12 208 LEU A C 1
ATOM 1665 O O . LEU A 1 208 ? 14.982 -15.026 -4.471 1.00 67.12 208 LEU A O 1
ATOM 1669 N N . HIS A 1 209 ? 13.457 -14.868 -6.117 1.00 56.91 209 HIS A N 1
ATOM 1670 C CA . HIS A 1 209 ? 13.888 -16.100 -6.786 1.00 56.91 209 HIS A CA 1
ATOM 1671 C C . HIS A 1 209 ? 15.411 -16.067 -7.038 1.00 56.91 209 HIS A C 1
ATOM 1673 O O . HIS A 1 209 ? 15.945 -15.063 -7.507 1.00 56.91 209 HIS A O 1
ATOM 1679 N N . GLU A 1 210 ? 16.098 -17.144 -6.642 1.00 50.53 210 GLU A N 1
ATOM 1680 C CA . GLU A 1 210 ? 17.542 -17.173 -6.353 1.00 50.53 210 GLU A CA 1
ATOM 1681 C C . GLU A 1 210 ? 18.461 -16.940 -7.570 1.00 50.53 210 GLU A C 1
ATOM 1683 O O . GLU A 1 210 ? 19.623 -16.592 -7.379 1.00 50.53 210 GLU A O 1
ATOM 1688 N N . ASP A 1 211 ? 17.957 -17.040 -8.803 1.00 52.53 211 ASP A N 1
ATOM 1689 C CA . ASP A 1 211 ? 18.795 -17.091 -10.013 1.00 52.53 211 ASP A CA 1
ATOM 1690 C C . ASP A 1 211 ? 19.154 -15.732 -10.662 1.00 52.53 211 ASP A C 1
ATOM 1692 O O . ASP A 1 211 ? 19.909 -15.706 -11.632 1.00 52.53 211 ASP A O 1
ATOM 1696 N N . GLU A 1 212 ? 18.667 -14.580 -10.173 1.00 52.47 212 GLU A N 1
ATOM 1697 C CA . GLU A 1 212 ? 18.745 -13.317 -10.952 1.00 52.47 212 GLU A CA 1
ATOM 1698 C C . GLU A 1 212 ? 19.203 -12.054 -10.181 1.00 52.47 212 GLU A C 1
ATOM 1700 O O . GLU A 1 212 ? 19.043 -10.931 -10.669 1.00 52.47 212 GLU A O 1
ATOM 1705 N N . ASN A 1 213 ? 19.769 -12.198 -8.978 1.00 53.78 213 ASN A N 1
ATOM 1706 C CA . ASN A 1 213 ? 19.940 -11.080 -8.030 1.00 53.78 213 ASN A CA 1
ATOM 1707 C C . ASN A 1 213 ? 21.068 -10.074 -8.340 1.00 53.78 213 ASN A C 1
ATOM 1709 O O . ASN A 1 213 ? 20.958 -8.906 -7.960 1.00 53.78 213 ASN A O 1
ATOM 1713 N N . GLU A 1 214 ? 22.152 -10.479 -9.000 1.00 56.34 214 GLU A N 1
ATOM 1714 C CA . GLU A 1 214 ? 23.355 -9.632 -9.091 1.00 56.34 214 GLU A CA 1
ATOM 1715 C C . GLU A 1 214 ? 23.254 -8.441 -10.070 1.00 56.34 214 GLU A C 1
ATOM 1717 O O . GLU A 1 214 ? 23.664 -7.345 -9.686 1.00 56.34 214 GLU A O 1
ATOM 1722 N N . PRO A 1 215 ? 22.633 -8.536 -11.266 1.00 70.25 215 PRO A N 1
ATOM 1723 C CA . PRO A 1 215 ? 22.710 -7.443 -12.241 1.00 70.25 215 PRO A CA 1
ATOM 1724 C C . PRO A 1 215 ? 21.933 -6.183 -11.849 1.00 70.25 215 PRO A C 1
ATOM 1726 O O . PRO A 1 215 ? 22.306 -5.083 -12.246 1.00 70.25 215 PRO A O 1
ATOM 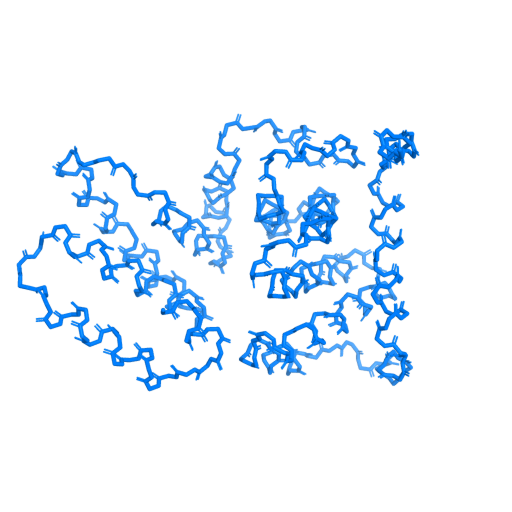1729 N N . ILE A 1 216 ? 20.817 -6.313 -11.119 1.00 77.56 216 ILE A N 1
ATOM 1730 C CA . ILE A 1 216 ? 19.925 -5.170 -10.866 1.00 77.56 216 ILE A CA 1
ATOM 1731 C C . ILE A 1 216 ? 20.386 -4.296 -9.703 1.00 77.56 216 ILE A C 1
ATOM 1733 O O . ILE A 1 216 ? 20.100 -3.101 -9.676 1.00 77.56 216 ILE A O 1
ATOM 1737 N N . MET A 1 217 ? 21.117 -4.879 -8.751 1.00 76.50 217 MET A N 1
ATOM 1738 C CA . MET A 1 217 ? 21.592 -4.153 -7.576 1.00 76.50 217 MET A CA 1
ATOM 1739 C C . MET A 1 217 ? 22.732 -3.179 -7.903 1.00 76.50 217 MET A C 1
ATOM 1741 O O . MET A 1 217 ? 22.956 -2.248 -7.125 1.00 76.50 217 MET A O 1
ATOM 1745 N N . GLU A 1 218 ? 23.402 -3.384 -9.040 1.00 83.56 218 GLU A N 1
ATOM 1746 C CA . GLU A 1 218 ? 24.491 -2.556 -9.572 1.00 83.56 218 GLU A CA 1
ATOM 1747 C C . GLU A 1 218 ? 24.003 -1.402 -10.465 1.00 83.56 218 GLU A C 1
ATOM 1749 O O . GLU A 1 218 ? 24.772 -0.495 -10.788 1.00 83.56 218 GLU A O 1
ATOM 1754 N N . ILE A 1 219 ? 22.728 -1.409 -10.867 1.00 88.00 219 ILE A N 1
ATOM 1755 C CA . ILE A 1 219 ? 22.150 -0.337 -11.682 1.00 88.00 219 ILE A CA 1
ATOM 1756 C C . ILE A 1 219 ? 22.018 0.934 -10.835 1.00 88.00 219 ILE A C 1
ATOM 1758 O O . ILE A 1 219 ? 21.523 0.908 -9.712 1.00 88.00 219 ILE A O 1
ATOM 1762 N N . GLU A 1 220 ? 22.421 2.068 -11.408 1.00 92.00 220 GLU A N 1
ATOM 1763 C CA . GLU A 1 220 ? 22.270 3.394 -10.803 1.00 92.00 220 GLU A CA 1
ATOM 1764 C C . GLU A 1 220 ? 20.795 3.695 -10.456 1.00 92.00 220 GLU A C 1
ATOM 1766 O O . GLU A 1 220 ? 19.915 3.562 -11.313 1.00 92.00 220 GLU A O 1
ATOM 1771 N N . ASP A 1 221 ? 20.530 4.184 -9.239 1.00 91.62 221 ASP A N 1
ATOM 1772 C CA . ASP A 1 221 ? 19.172 4.394 -8.702 1.00 91.62 221 ASP A CA 1
ATOM 1773 C C . ASP A 1 221 ? 18.254 5.203 -9.644 1.00 91.62 221 ASP A C 1
ATOM 1775 O O . ASP A 1 221 ? 17.073 4.890 -9.814 1.00 91.62 221 ASP A O 1
ATOM 1779 N N . TRP A 1 222 ? 18.792 6.228 -10.318 1.00 93.19 222 TRP A N 1
ATOM 1780 C CA . TRP A 1 222 ? 18.017 7.062 -11.245 1.00 93.19 222 TRP A CA 1
ATOM 1781 C C . TRP A 1 222 ? 17.541 6.291 -12.487 1.00 93.19 222 TRP A C 1
ATOM 1783 O O . TRP A 1 222 ? 16.478 6.606 -13.026 1.00 93.19 222 TRP A O 1
ATOM 1793 N N . ARG A 1 223 ? 18.291 5.275 -12.944 1.00 94.94 223 ARG A N 1
ATOM 1794 C CA . ARG A 1 223 ? 17.887 4.420 -14.073 1.00 94.94 223 ARG A CA 1
ATOM 1795 C C . ARG A 1 223 ? 16.775 3.470 -13.664 1.00 94.94 223 ARG A C 1
ATOM 1797 O O . ARG A 1 223 ? 15.852 3.275 -14.450 1.00 94.94 223 ARG A O 1
ATOM 1804 N N . VAL A 1 224 ? 16.843 2.922 -12.448 1.00 95.25 224 VAL A N 1
ATOM 1805 C CA . VAL A 1 224 ? 15.778 2.080 -11.882 1.00 95.25 224 VAL A CA 1
ATOM 1806 C C . VAL A 1 224 ? 14.484 2.884 -11.783 1.00 95.25 224 VAL A C 1
ATOM 1808 O O . VAL A 1 224 ? 13.455 2.468 -12.309 1.00 95.25 224 VAL A O 1
ATOM 1811 N N . GLU A 1 225 ? 14.541 4.078 -11.188 1.00 95.81 225 GLU A N 1
ATOM 1812 C CA . GLU A 1 225 ? 13.362 4.937 -11.052 1.00 95.81 225 GLU A CA 1
ATOM 1813 C C . GLU A 1 225 ? 12.799 5.368 -12.413 1.00 95.81 225 GLU A C 1
ATOM 1815 O O . GLU A 1 225 ? 11.581 5.350 -12.607 1.00 95.81 225 GLU A O 1
ATOM 1820 N N . LYS A 1 226 ? 13.666 5.725 -13.370 1.00 95.69 226 LYS A N 1
ATOM 1821 C CA . LYS A 1 226 ? 13.241 6.065 -14.733 1.00 95.69 226 LYS A CA 1
ATOM 1822 C C . LYS A 1 226 ? 12.531 4.891 -15.405 1.00 95.69 226 LYS A C 1
ATOM 1824 O O . LYS A 1 226 ? 11.444 5.084 -15.935 1.00 95.69 226 LYS A O 1
ATOM 1829 N N . TYR A 1 227 ? 13.109 3.693 -15.339 1.00 96.44 227 TYR A N 1
ATOM 1830 C CA . TYR A 1 227 ? 12.511 2.492 -15.916 1.00 96.44 227 TYR A CA 1
ATOM 1831 C C . TYR A 1 227 ? 11.109 2.229 -15.349 1.00 96.44 227 TYR A C 1
ATOM 1833 O O . TYR A 1 227 ? 10.162 2.067 -16.115 1.00 96.44 227 TYR A O 1
ATOM 1841 N N . CYS A 1 228 ? 10.951 2.271 -14.021 1.00 97.44 228 CYS A N 1
ATOM 1842 C CA . CYS A 1 228 ? 9.651 2.092 -13.373 1.00 97.44 228 CYS A CA 1
ATOM 1843 C C . CYS A 1 228 ? 8.623 3.136 -13.839 1.00 97.44 228 CYS A C 1
ATOM 1845 O O . CYS A 1 228 ? 7.488 2.781 -14.155 1.00 97.44 228 CYS A O 1
ATOM 1847 N N . LYS A 1 229 ? 9.018 4.416 -13.919 1.00 96.50 229 LYS A N 1
ATOM 1848 C CA . LYS A 1 229 ? 8.152 5.510 -14.395 1.00 96.50 229 LYS A CA 1
ATOM 1849 C C . LYS A 1 229 ? 7.730 5.337 -15.849 1.00 96.50 229 LYS A C 1
ATOM 1851 O O . LYS A 1 229 ? 6.572 5.589 -16.171 1.00 96.50 229 LYS A O 1
ATOM 1856 N N . ASP A 1 230 ? 8.658 4.951 -16.716 1.00 95.69 230 ASP A N 1
ATOM 1857 C CA . ASP A 1 230 ? 8.374 4.753 -18.135 1.00 95.69 230 ASP A CA 1
ATOM 1858 C C . ASP A 1 230 ? 7.426 3.556 -18.319 1.00 95.69 230 ASP A C 1
ATOM 1860 O O . ASP A 1 230 ? 6.429 3.669 -19.031 1.00 95.69 230 ASP A O 1
ATOM 1864 N N . TRP A 1 231 ? 7.647 2.466 -17.576 1.00 96.19 231 TRP A N 1
ATOM 1865 C CA . TRP A 1 231 ? 6.809 1.266 -17.629 1.00 96.19 231 TRP A CA 1
ATOM 1866 C C . TRP A 1 231 ? 5.356 1.527 -17.195 1.00 96.19 231 TRP A C 1
ATOM 1868 O O . TRP A 1 231 ? 4.423 1.171 -17.916 1.00 96.19 231 TRP A O 1
ATOM 1878 N N . VAL A 1 232 ? 5.123 2.206 -16.060 1.00 96.31 232 VAL A N 1
ATOM 1879 C CA . VAL A 1 232 ? 3.740 2.496 -15.609 1.00 96.31 232 VAL A CA 1
ATOM 1880 C C . VAL A 1 232 ? 2.992 3.429 -16.566 1.00 96.31 232 VAL A C 1
ATOM 1882 O O . VAL A 1 232 ? 1.775 3.313 -16.703 1.00 96.31 232 VAL A O 1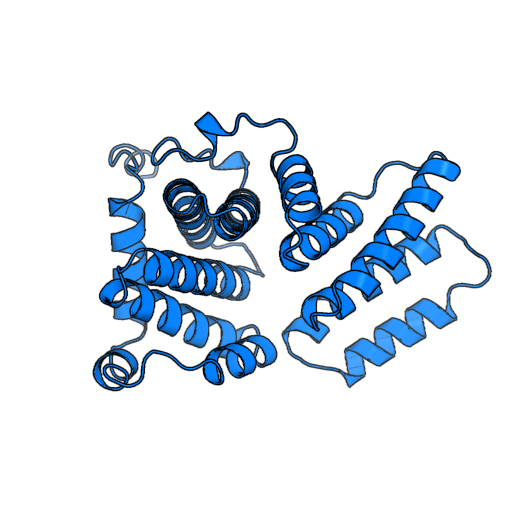
ATOM 1885 N N . LYS A 1 233 ? 3.706 4.343 -17.240 1.00 93.56 233 LYS A N 1
ATOM 1886 C CA . LYS A 1 233 ? 3.143 5.260 -18.245 1.00 93.56 233 LYS A CA 1
ATOM 1887 C C . LYS A 1 233 ? 2.828 4.567 -19.566 1.00 93.56 233 LYS A C 1
ATOM 1889 O O . LYS A 1 233 ? 2.002 5.060 -20.323 1.00 93.56 233 LYS A O 1
ATOM 1894 N N . GLU A 1 234 ? 3.508 3.470 -19.875 1.00 93.00 234 GLU A N 1
ATOM 1895 C CA . GLU A 1 234 ? 3.162 2.629 -21.018 1.00 93.00 234 GLU A CA 1
ATOM 1896 C C . GLU A 1 234 ? 1.928 1.771 -20.709 1.00 93.00 234 GLU A C 1
ATOM 1898 O O . GLU A 1 234 ? 1.042 1.635 -21.554 1.00 93.00 234 GLU A O 1
ATOM 1903 N N . ARG A 1 235 ? 1.833 1.248 -19.477 1.00 91.81 235 ARG A N 1
ATOM 1904 C CA . ARG A 1 235 ? 0.691 0.444 -19.019 1.00 91.81 235 ARG A CA 1
ATOM 1905 C C . ARG A 1 235 ? -0.596 1.262 -18.932 1.00 91.81 235 ARG A C 1
ATOM 1907 O O . ARG A 1 235 ? -1.620 0.842 -19.474 1.00 91.81 235 ARG A O 1
ATOM 1914 N N . VAL A 1 236 ? -0.549 2.409 -18.252 1.00 91.69 236 VAL A N 1
ATOM 1915 C CA . VAL A 1 236 ? -1.678 3.339 -18.154 1.00 91.69 236 VAL A CA 1
ATOM 1916 C C . VAL A 1 236 ? -1.586 4.291 -19.329 1.00 91.69 236 VAL A C 1
ATOM 1918 O O . VAL A 1 236 ? -0.657 5.089 -19.397 1.00 91.69 236 VAL A O 1
ATOM 1921 N N . LYS A 1 237 ? -2.547 4.227 -20.253 1.00 82.12 237 LYS A N 1
ATOM 1922 C CA . LYS A 1 237 ? -2.570 5.039 -21.477 1.00 82.12 237 LYS A CA 1
ATOM 1923 C C . LYS A 1 237 ? -2.883 6.500 -21.145 1.00 82.12 237 LYS A C 1
ATOM 1925 O O . LYS A 1 237 ? -3.985 6.982 -21.390 1.00 82.12 237 LYS A O 1
ATOM 1930 N N . ILE A 1 238 ? -1.927 7.196 -20.538 1.00 67.94 238 ILE A N 1
ATOM 1931 C CA . ILE A 1 238 ? -2.027 8.626 -20.266 1.00 67.94 238 ILE A CA 1
ATOM 1932 C C . ILE A 1 238 ? -1.938 9.345 -21.608 1.00 67.94 238 ILE A C 1
ATOM 1934 O O . ILE A 1 238 ? -0.935 9.226 -22.317 1.00 67.94 238 ILE A O 1
ATOM 1938 N N . ASP A 1 239 ? -2.984 10.095 -21.949 1.00 55.78 239 ASP A N 1
ATOM 1939 C CA . ASP A 1 239 ? -2.981 10.951 -23.128 1.00 55.78 239 ASP A CA 1
ATOM 1940 C C . ASP A 1 239 ? -1.793 11.921 -23.062 1.00 55.78 239 ASP A C 1
ATOM 1942 O O . ASP A 1 239 ? -1.669 12.745 -22.153 1.00 55.78 239 ASP A O 1
ATOM 1946 N N . LYS A 1 240 ? -0.898 11.822 -24.051 1.00 49.66 240 LYS A N 1
ATOM 1947 C CA . LYS A 1 240 ? 0.336 12.624 -24.148 1.00 49.66 240 LYS A CA 1
ATOM 1948 C C . LYS A 1 240 ? 0.075 14.123 -24.370 1.00 49.66 240 LYS A C 1
ATOM 1950 O O . LYS A 1 240 ? 1.019 14.903 -24.442 1.00 49.66 240 LYS A O 1
ATOM 1955 N N . THR A 1 241 ? -1.182 14.532 -24.507 1.00 41.19 241 THR A N 1
ATOM 1956 C CA . THR A 1 241 ? -1.610 15.895 -24.847 1.00 41.19 241 THR A CA 1
ATOM 1957 C C . THR A 1 241 ? -1.785 16.813 -23.638 1.00 41.19 241 THR A C 1
ATOM 1959 O O . THR A 1 241 ? -1.726 18.026 -23.808 1.00 41.19 241 THR A O 1
ATOM 1962 N N . ALA A 1 242 ? -1.906 16.286 -22.414 1.00 42.00 242 ALA A N 1
ATOM 1963 C CA . ALA A 1 242 ? -2.110 17.108 -21.212 1.00 42.00 242 ALA A CA 1
ATOM 1964 C C . ALA A 1 242 ? -0.832 17.801 -20.685 1.00 42.00 242 ALA A C 1
ATOM 1966 O O . ALA A 1 242 ? -0.886 18.555 -19.717 1.00 42.00 242 ALA A O 1
ATOM 1967 N N . SER A 1 243 ? 0.333 17.555 -21.294 1.00 37.22 243 SER A N 1
ATOM 1968 C CA . SER A 1 243 ? 1.618 18.131 -20.862 1.00 37.22 243 SER A CA 1
ATOM 1969 C C . SER A 1 243 ? 1.934 19.508 -21.465 1.00 37.22 243 SER A C 1
ATOM 1971 O O . SER A 1 243 ? 2.980 20.063 -21.146 1.00 37.22 243 SER A O 1
ATOM 1973 N N . ASN A 1 244 ? 1.058 20.066 -22.309 1.00 31.97 244 ASN A N 1
ATOM 1974 C CA . ASN A 1 244 ? 1.299 21.333 -23.016 1.00 31.97 244 ASN A CA 1
ATOM 1975 C C . ASN A 1 244 ? 0.539 22.551 -22.455 1.00 31.97 244 ASN A C 1
ATOM 1977 O O . ASN A 1 244 ? 0.618 23.619 -23.050 1.00 31.97 244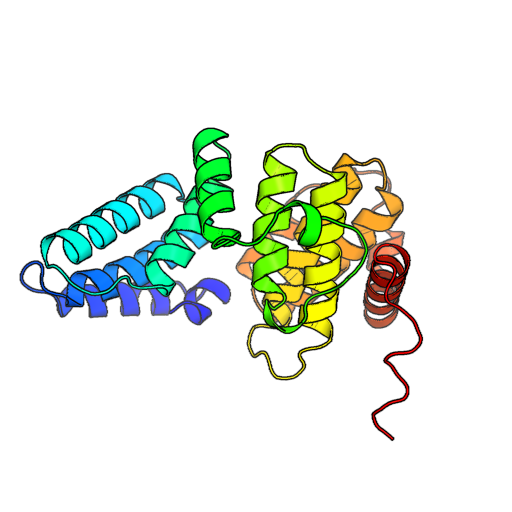 ASN A O 1
ATOM 1981 N N . GLU A 1 245 ? -0.173 22.436 -21.329 1.00 32.06 245 GLU A N 1
ATOM 1982 C CA . GLU A 1 245 ? -0.962 23.561 -20.782 1.00 32.06 245 GLU A CA 1
ATOM 1983 C C . GLU A 1 245 ? -0.303 24.314 -19.614 1.00 32.06 245 GLU A C 1
ATOM 1985 O O . GLU A 1 245 ? -0.932 25.161 -18.987 1.00 32.06 245 GLU A O 1
ATOM 1990 N N . LEU A 1 246 ? 0.981 24.074 -19.338 1.00 36.72 246 LEU A N 1
ATOM 1991 C CA . LEU A 1 246 ? 1.756 24.876 -18.384 1.00 36.72 246 LEU A CA 1
ATOM 1992 C C . LEU A 1 246 ? 3.137 25.217 -18.967 1.00 36.72 246 LEU A C 1
ATOM 1994 O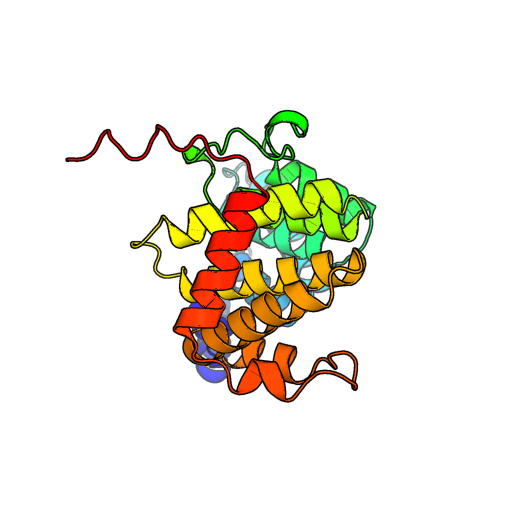 O . LEU A 1 246 ? 4.154 24.649 -18.569 1.00 36.72 246 LEU A O 1
ATOM 1998 N N . GLN A 1 247 ? 3.150 26.144 -19.928 1.00 34.19 247 GLN A N 1
ATOM 1999 C CA . GLN A 1 247 ? 4.298 26.995 -20.262 1.00 34.19 247 GLN A CA 1
ATOM 2000 C C . GLN A 1 247 ? 3.871 28.458 -20.195 1.00 34.19 247 GLN A C 1
ATOM 2002 O O . GLN A 1 247 ? 2.764 28.764 -20.692 1.00 34.19 247 GLN A O 1
#

Solvent-accessible surface area (backbone atoms only — not comparable to full-atom values): 13248 Å² total; per-residue (Å²): 99,71,65,34,54,40,56,54,39,57,68,62,34,50,52,53,51,53,54,50,55,76,71,56,74,75,96,43,79,63,50,46,59,44,36,46,56,50,28,49,52,32,36,76,74,67,38,21,70,62,18,37,55,44,37,52,53,42,51,52,49,32,59,75,66,72,45,78,86,56,68,67,48,54,48,51,30,31,53,18,27,35,73,59,71,42,68,75,38,19,54,53,19,37,55,63,60,45,70,84,57,58,62,77,62,60,37,36,46,48,77,79,67,73,88,65,44,21,68,46,31,35,56,41,13,52,30,30,42,78,72,67,41,50,71,39,11,49,28,10,27,34,50,11,43,52,42,42,67,72,40,83,84,48,92,57,34,48,47,51,50,16,52,38,22,40,52,47,15,52,53,28,44,78,65,76,36,50,85,60,13,54,43,25,41,52,48,15,43,60,29,12,60,75,52,15,46,54,59,21,55,57,54,72,72,49,85,66,77,85,89,67,67,72,73,66,75,72,52,56,68,69,58,41,52,48,50,52,55,53,49,37,51,64,64,32,60,67,72,84,72,76,77,73,82,82,126

Mean predicted aligned error: 6.34 Å

InterPro domains:
  IPR011990 Tetratricopeptide-like helical domain superfamily [G3DSA:1.25.40.10] (14-191)
  IPR011990 Tetratricopeptide-like helical domain superfamily [SSF48452] (24-158)

Nearest PDB structures (foldseek):
  4wne-assembly1_A  TM=6.217E-01  e=5.684E-02  Homo sapiens
  6hc2-assembly1_C  TM=5.498E-01  e=3.531E-02  Homo sapiens
  3u3w-assembly1_B  TM=6.678E-01  e=1.293E-01  Bacillus thuringiensis Bt407
  4fsc-assembly2_B  TM=5.997E-01  e=5.882E-01  Bacillus thuringiensis Bt407
  4fsc-assembly1_A  TM=6.058E-01  e=7.963E-01  Bacillus thuringiensis Bt407

Sequence (247 aa):
MKLSVEYGDRTLTNYLVDKLESIVENKDPSYVTISKAKAYDLWFNGKYSETIAICERAIFLLESAQQPEDTSLKHDYALALRDSKQPEQIEKALDIFLSGEDMNLVANNTNINRSLGGAFYGNIGRCLQFLGRLDEALDCLCKSFILIHDNDNDANKLINVGYASQWLSEVLRDNDLSNVSRYFYRLALDKWKISSPPLHNKLKNTPLHEDENEPIMEIEDWRVEKYCKDWVKERVKIDKTASNELQ

Foldseek 3Di:
DLQCLQAVVPVVLVVVLVVLVVVDDPPDVSLLVSLLSVLSNCLSVVVLVVSLVSLVVSQVSCVVVVHDDDLSSLLSNLSSLLSVLDLVSLVVSLCSLCVPPDLVQQQDLEDLPLVSALVSLQSNLSSCVSVVVLSSSLSSLLSSLQRLVVDPPDPCSLVSLLSSLQSNLVSCVVVVNNVLSVLSLLSNLVSSVPRGPVVNVVSVPDDDDDPDPPPNNPDDNVVSVVSSNVVSCVRRVYDPPVPPPPD

Radius of gyration: 19.16 Å; Cα contacts (8 Å, |Δi|>4): 306; chains: 1; bounding box: 48×44×58 Å